Protein AF-0000000071012300 (afdb_homodimer)

Nearest PDB structures (foldseek):
  5d8s-assembly1_C-2  TM=9.950E-01  e=7.659E-16  Pseudomonas aeruginosa PAO1
  5d8q-assembly1_C-2  TM=9.949E-01  e=1.872E-15  Pseudomonas aeruginosa PAO1
  8sqq-assembly1_A  TM=9.938E-01  e=3.172E-14  Brucella abortus 2308
  1jgc-assembly1_A  TM=9.938E-01  e=6.356E-14  Rhodobacter capsulatus
  4am2-assembly1_A  TM=9.950E-01  e=1.553E-13  Blastochloris viridis

pLDDT: mean 96.3, std 6.47, range [49.91, 98.94]

Radius of gyration: 21.32 Å; Cα contacts (8 Å, |Δi|>4): 424; chains: 2; bounding box: 65×58×36 Å

Secondary structure (DSSP, 8-state):
----HHHHHHHHHHHHHHHHHHHHHHHHHHHHHHHT-HHHHHHHHHHHHHHHHHHHHHHHHHHHTT-----S---PPP--SSHHHHHHHHHHHHHHHHHHHHHHHHHHHHTT-HHHHHHHHHHHHHHHHHHHHHHHHHHHHHHH-HHHHHHHTS--GGG--/----HHHHHHHHHHHHHHHHHHHHHHHHHHHHHHHT-HHHHHHHHHHHHHHHHHHHHHHHHHHHTT-----S---PPP--SSHHHHHHHHHHHHHHHHHHHHHHHHHHHHTT-HHHHHHHHHHHHHHHHHHHHHHHHHHHHHHH-HHHHHHHTS--GGG--

Solvent-accessible surface area (backbone atoms only — not comparable to full-atom values): 16392 Å² total; per-residue (Å²): 98,84,51,59,67,67,56,50,51,42,43,40,53,51,30,18,51,23,53,28,47,24,40,38,26,43,52,49,14,52,49,26,46,73,72,46,28,40,56,50,13,52,51,25,44,53,51,16,53,52,29,46,53,52,29,50,55,40,39,52,50,28,45,60,29,70,44,78,61,58,76,73,53,62,58,86,69,60,80,44,91,44,74,69,43,34,51,47,33,52,35,51,54,37,57,64,51,45,59,62,35,53,52,39,30,55,50,22,58,74,71,65,37,59,69,61,21,51,51,35,48,53,51,43,55,51,39,52,50,50,37,53,54,44,52,49,51,53,52,48,27,72,72,58,35,64,70,52,41,49,56,71,32,31,54,57,79,85,64,70,111,98,84,50,60,67,68,56,51,50,42,43,41,51,51,31,18,52,25,52,26,46,24,40,37,25,43,51,49,14,51,49,26,46,72,71,47,27,40,56,51,13,51,50,26,44,53,52,18,50,53,28,47,52,52,28,49,55,38,40,52,51,28,44,60,29,71,44,78,63,56,75,76,50,62,57,86,69,60,82,43,92,43,74,67,43,35,50,48,31,52,35,52,54,37,58,65,51,45,59,60,35,55,53,39,30,53,50,22,57,75,71,65,38,58,69,62,21,49,53,35,48,52,52,44,54,52,40,51,49,52,34,52,54,44,51,49,52,53,50,47,27,70,74,59,35,64,70,52,41,50,55,71,31,32,53,57,78,84,65,68,110

Sequence (322 aa):
MRGDPKVIDYLNEVLKNELTAINQYWLHYRLYDHWGVRKLAEFEKHESIDEMKHADMVAERILFLDGLPNFQLLGRLRIGESVQEVLQADLDLELEALPPLRDAIEHCEKVRDYVSRDLFRRILDSEEEHVDTLERQFEMIGRMGIENYVQLQSRPANEEIMRGDPKVIDYLNEVLKNELTAINQYWLHYRLYDHWGVRKLAEFEKHESIDEMKHADMVAERILFLDGLPNFQLLGRLRIGESVQEVLQADLDLELEALPPLRDAIEHCEKVRDYVSRDLFRRILDSEEEHVDTLERQFEMIGRMGIENYVQLQSRPANEEI

Structure (mmCIF, N/CA/C/O backbone):
data_AF-0000000071012300-model_v1
#
loop_
_entity.id
_entity.type
_entity.pdbx_description
1 polymer Bacterioferritin
#
loop_
_atom_site.group_PDB
_atom_site.id
_atom_site.type_symbol
_atom_site.label_atom_id
_atom_site.label_alt_id
_atom_site.label_comp_id
_atom_site.label_asym_id
_atom_site.label_entity_id
_atom_site.label_seq_id
_atom_site.pdbx_PDB_ins_code
_atom_site.Cartn_x
_atom_site.Cartn_y
_atom_site.Cartn_z
_atom_site.occupancy
_atom_site.B_iso_or_equiv
_atom_site.auth_seq_id
_atom_site.auth_comp_id
_atom_site.auth_asym_id
_atom_site.auth_atom_id
_atom_site.pdbx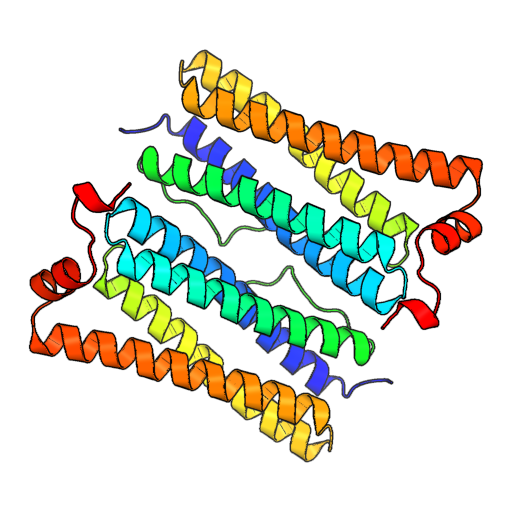_PDB_model_num
ATOM 1 N N . MET A 1 1 ? -20.375 -18.25 -3.871 1 68.56 1 MET A N 1
ATOM 2 C CA . MET A 1 1 ? -19.828 -19.594 -3.822 1 68.56 1 MET A CA 1
ATOM 3 C C . MET A 1 1 ? -18.828 -19.75 -2.684 1 68.56 1 MET A C 1
ATOM 5 O O . MET A 1 1 ? -17.984 -18.891 -2.48 1 68.56 1 MET A O 1
ATOM 9 N N . ARG A 1 2 ? -19.156 -20.719 -1.848 1 80.44 2 ARG A N 1
ATOM 10 C CA . ARG A 1 2 ? -18.312 -20.875 -0.667 1 80.44 2 ARG A CA 1
ATOM 11 C C . ARG A 1 2 ? -17 -21.578 -1.01 1 80.44 2 ARG A C 1
ATOM 13 O O . ARG A 1 2 ? -17.016 -22.672 -1.587 1 80.44 2 ARG A O 1
ATOM 20 N N . GLY A 1 3 ? -15.938 -20.828 -0.877 1 85.81 3 GLY A N 1
ATOM 21 C CA . GLY A 1 3 ? -14.641 -21.406 -1.203 1 85.81 3 GLY A CA 1
ATOM 22 C C . GLY A 1 3 ? -14.133 -22.359 -0.149 1 85.81 3 GLY A C 1
ATOM 23 O O . GLY A 1 3 ? -14.617 -22.375 0.983 1 85.81 3 GLY A O 1
ATOM 24 N N . ASP A 1 4 ? -13.312 -23.359 -0.641 1 95.31 4 ASP A N 1
ATOM 25 C CA . ASP A 1 4 ? -12.555 -24.188 0.3 1 95.31 4 ASP A CA 1
ATOM 26 C C . ASP A 1 4 ? -11.805 -23.312 1.308 1 95.31 4 ASP A C 1
ATOM 28 O O . ASP A 1 4 ? -11.094 -22.391 0.925 1 95.31 4 ASP A O 1
ATOM 32 N N . PRO A 1 5 ? -12.078 -23.594 2.611 1 97.06 5 PRO A N 1
ATOM 33 C CA . PRO A 1 5 ? -11.477 -22.75 3.633 1 97.06 5 PRO A CA 1
ATOM 34 C C . PRO A 1 5 ? -9.953 -22.672 3.527 1 97.06 5 PRO A C 1
ATOM 36 O O . PRO A 1 5 ? -9.359 -21.625 3.787 1 97.06 5 PRO A O 1
ATOM 39 N N . LYS A 1 6 ? -9.398 -23.766 3.215 1 98.12 6 LYS A N 1
ATOM 40 C CA . LYS A 1 6 ? -7.941 -23.781 3.115 1 98.12 6 LYS A CA 1
ATOM 41 C C . LYS A 1 6 ? -7.461 -22.969 1.919 1 98.12 6 LYS A C 1
ATOM 43 O O . LYS A 1 6 ? -6.383 -22.375 1.958 1 98.12 6 LYS A O 1
ATOM 48 N N . VAL A 1 7 ? -8.219 -22.922 0.817 1 98.5 7 VAL A N 1
ATOM 49 C CA . VAL A 1 7 ? -7.895 -22.078 -0.322 1 98.5 7 VAL A CA 1
ATOM 50 C C . VAL A 1 7 ? -7.93 -20.609 0.103 1 98.5 7 VAL A C 1
ATOM 52 O O . VAL A 1 7 ? -7.047 -19.828 -0.254 1 98.5 7 VAL A O 1
ATOM 55 N N . ILE A 1 8 ? -8.906 -20.219 0.892 1 98.44 8 ILE A N 1
ATOM 56 C CA . ILE A 1 8 ? -9.031 -18.844 1.373 1 98.44 8 ILE A CA 1
ATOM 57 C C . ILE A 1 8 ? -7.836 -18.5 2.254 1 98.44 8 ILE A C 1
ATOM 59 O O . ILE A 1 8 ? -7.312 -17.391 2.182 1 98.44 8 ILE A O 1
ATOM 63 N N . ASP A 1 9 ? -7.41 -19.469 3.004 1 98.5 9 ASP A N 1
ATOM 64 C CA . ASP A 1 9 ? -6.223 -19.25 3.83 1 98.5 9 ASP A CA 1
ATOM 65 C C . ASP A 1 9 ? -4.996 -18.969 2.969 1 98.5 9 ASP A C 1
ATOM 67 O O . ASP A 1 9 ? -4.219 -18.062 3.273 1 98.5 9 ASP A O 1
ATOM 71 N N . TYR A 1 10 ? -4.824 -19.75 1.931 1 98.75 10 TYR A N 1
ATOM 72 C CA . TYR A 1 10 ? -3.697 -19.547 1.025 1 98.75 10 TYR A CA 1
ATOM 73 C C . TYR A 1 10 ? -3.793 -18.203 0.33 1 98.75 10 TYR A C 1
ATOM 75 O O . TYR A 1 10 ? -2.783 -17.516 0.153 1 98.75 10 TYR A O 1
ATOM 83 N N . LEU A 1 11 ? -4.965 -17.828 -0.086 1 98.81 11 LEU A N 1
ATOM 84 C CA . LEU A 1 11 ? -5.16 -16.531 -0.719 1 98.81 11 LEU A CA 1
ATOM 85 C C . LEU A 1 11 ? -4.75 -15.398 0.222 1 98.81 11 LEU A C 1
ATOM 87 O O . LEU A 1 11 ? -4.047 -14.477 -0.183 1 98.81 11 LEU A O 1
ATOM 91 N N . ASN A 1 12 ? -5.133 -15.531 1.448 1 98.56 12 ASN A N 1
ATOM 92 C CA . ASN A 1 12 ? -4.789 -14.484 2.402 1 98.56 12 ASN A CA 1
ATOM 93 C C . ASN A 1 12 ? -3.301 -14.5 2.736 1 98.56 12 ASN A C 1
ATOM 95 O O . ASN A 1 12 ? -2.711 -13.445 3.006 1 98.56 12 ASN A O 1
ATOM 99 N N . GLU A 1 13 ? -2.678 -15.656 2.705 1 98.62 13 GLU A N 1
ATOM 100 C CA . GLU A 1 13 ? -1.229 -15.727 2.875 1 98.62 13 GLU A CA 1
ATOM 101 C C . GLU A 1 13 ? -0.505 -15.008 1.737 1 98.62 13 GLU A C 1
ATOM 103 O O . GLU A 1 13 ? 0.439 -14.25 1.975 1 98.62 13 GLU A O 1
ATOM 108 N N . VAL A 1 14 ? -0.96 -15.242 0.574 1 98.75 14 VAL A N 1
ATOM 109 C CA . VAL A 1 14 ? -0.365 -14.594 -0.591 1 98.75 14 VAL A CA 1
ATOM 110 C C . VAL A 1 14 ? -0.631 -13.086 -0.539 1 98.75 14 VAL A C 1
ATOM 112 O O . VAL A 1 14 ? 0.247 -12.281 -0.859 1 98.75 14 VAL A O 1
ATOM 115 N N . LEU A 1 15 ? -1.844 -12.711 -0.115 1 98.62 15 LEU A N 1
ATOM 116 C CA . LEU A 1 15 ? -2.168 -11.305 0.038 1 98.62 15 LEU A CA 1
ATOM 117 C C . LEU A 1 15 ? -1.205 -10.625 1.007 1 98.62 15 LEU A C 1
ATOM 119 O O . LEU A 1 15 ? -0.671 -9.555 0.71 1 98.62 15 LEU A O 1
ATOM 123 N N . LYS A 1 16 ? -0.967 -11.266 2.109 1 98.38 16 LYS A N 1
ATOM 124 C CA . LYS A 1 16 ? -0.011 -10.758 3.088 1 98.38 16 LYS A CA 1
ATOM 125 C C . LYS A 1 16 ? 1.36 -10.539 2.455 1 98.38 16 LYS A C 1
ATOM 127 O O . LYS A 1 16 ? 1.985 -9.5 2.654 1 98.38 16 LYS A O 1
ATOM 132 N N . ASN A 1 17 ? 1.794 -11.492 1.706 1 98.19 17 ASN A N 1
ATOM 133 C CA . ASN A 1 17 ? 3.096 -11.406 1.054 1 98.19 17 ASN A CA 1
ATOM 134 C C . ASN A 1 17 ? 3.141 -10.258 0.043 1 98.19 17 ASN A C 1
ATOM 136 O O . ASN A 1 17 ? 4.133 -9.539 -0.039 1 98.19 17 ASN A O 1
ATOM 140 N N . GLU A 1 18 ? 2.088 -10.133 -0.706 1 98.69 18 GLU A N 1
ATOM 141 C CA . GLU A 1 18 ? 2.033 -9.062 -1.697 1 98.69 18 GLU A CA 1
ATOM 142 C C . GLU A 1 18 ? 2.004 -7.691 -1.028 1 98.69 18 GLU A C 1
ATOM 144 O O . GLU A 1 18 ? 2.697 -6.77 -1.46 1 98.69 18 GLU A O 1
ATOM 149 N N . LEU A 1 19 ? 1.165 -7.539 0.003 1 98.25 19 LEU A N 1
ATOM 150 C CA . LEU A 1 19 ? 1.107 -6.273 0.73 1 98.25 19 LEU A CA 1
ATOM 151 C C . LEU A 1 19 ? 2.471 -5.918 1.312 1 98.25 19 LEU A C 1
ATOM 153 O O . LEU A 1 19 ? 2.881 -4.758 1.278 1 98.25 19 LEU A O 1
ATOM 157 N N . THR A 1 20 ? 3.189 -6.883 1.819 1 98.31 20 THR A N 1
ATOM 158 C CA . THR A 1 20 ? 4.543 -6.688 2.33 1 98.31 20 THR A CA 1
ATOM 159 C C . THR A 1 20 ? 5.48 -6.223 1.219 1 98.31 20 THR A C 1
ATOM 161 O O . THR A 1 20 ? 6.238 -5.27 1.396 1 98.31 20 THR A O 1
ATOM 164 N N . ALA A 1 21 ? 5.379 -6.922 0.107 1 98.5 21 ALA A N 1
ATOM 165 C CA . ALA A 1 21 ? 6.23 -6.605 -1.036 1 98.5 21 ALA A CA 1
ATOM 166 C C . ALA A 1 21 ? 5.965 -5.191 -1.544 1 98.5 21 ALA A C 1
ATOM 168 O O . ALA A 1 21 ? 6.898 -4.461 -1.878 1 98.5 21 ALA A O 1
ATOM 169 N N . ILE A 1 22 ? 4.707 -4.781 -1.604 1 98.44 22 ILE A N 1
ATOM 170 C CA . ILE A 1 22 ? 4.332 -3.439 -2.039 1 98.44 22 ILE A CA 1
ATOM 171 C C . ILE A 1 22 ? 5.059 -2.398 -1.19 1 98.44 22 ILE A C 1
ATOM 173 O O . ILE A 1 22 ? 5.719 -1.503 -1.725 1 98.44 22 ILE A O 1
ATOM 177 N N . ASN A 1 23 ? 4.984 -2.582 0.09 1 97.94 23 ASN A N 1
ATOM 178 C CA . ASN A 1 23 ? 5.562 -1.608 1.009 1 97.94 23 ASN A CA 1
ATOM 179 C C . ASN A 1 23 ? 7.09 -1.625 0.954 1 97.94 23 ASN A C 1
ATOM 181 O O . ASN A 1 23 ? 7.727 -0.573 1.01 1 97.94 23 ASN A O 1
ATOM 185 N N . GLN A 1 24 ? 7.691 -2.811 0.874 1 98.31 24 GLN A N 1
ATOM 186 C CA . GLN A 1 24 ? 9.141 -2.914 0.793 1 98.31 24 GLN A CA 1
ATOM 187 C C . GLN A 1 24 ? 9.672 -2.242 -0.47 1 98.31 24 GLN A C 1
ATOM 189 O O . GLN A 1 24 ? 10.609 -1.44 -0.408 1 98.31 24 GLN A O 1
ATOM 194 N N . TYR A 1 25 ? 9.047 -2.568 -1.624 1 98.5 25 TYR A N 1
ATOM 195 C CA . TYR A 1 25 ? 9.469 -1.986 -2.893 1 98.5 25 TYR A CA 1
ATOM 196 C C . TYR A 1 25 ? 9.281 -0.474 -2.889 1 98.5 25 TYR A C 1
ATOM 198 O O . TYR A 1 25 ? 10.094 0.26 -3.457 1 98.5 25 TYR A O 1
ATOM 206 N N . TRP A 1 26 ? 8.219 -0.018 -2.285 1 97.75 26 TRP A N 1
ATOM 207 C CA . TRP A 1 26 ? 7.973 1.419 -2.236 1 97.75 26 TRP A CA 1
ATOM 208 C C . TRP A 1 26 ? 9.023 2.123 -1.384 1 97.75 26 TRP A C 1
ATOM 210 O O . TRP A 1 26 ? 9.57 3.154 -1.783 1 97.75 26 TRP A O 1
ATOM 220 N N . LEU A 1 27 ? 9.336 1.57 -0.224 1 97.94 27 LEU A N 1
ATOM 221 C CA . LEU A 1 27 ? 10.375 2.135 0.629 1 97.94 27 LEU A CA 1
ATOM 222 C C . LEU A 1 27 ? 11.719 2.164 -0.095 1 97.94 27 LEU A C 1
ATOM 224 O O . LEU A 1 27 ? 12.414 3.18 -0.075 1 97.94 27 LEU A O 1
ATOM 228 N N . HIS A 1 28 ? 12.031 1.067 -0.755 1 98.44 28 HIS A N 1
ATOM 229 C CA . HIS A 1 28 ? 13.297 0.98 -1.478 1 98.44 28 HIS A CA 1
ATOM 230 C C . HIS A 1 28 ? 13.328 1.953 -2.652 1 98.44 28 HIS A C 1
ATOM 232 O O . HIS A 1 28 ? 14.383 2.502 -2.979 1 98.44 28 HIS A O 1
ATOM 238 N N . TYR A 1 29 ? 12.164 2.123 -3.35 1 98.38 29 TYR A N 1
ATOM 239 C CA . TYR A 1 29 ? 12.039 3.166 -4.363 1 98.38 29 TYR A CA 1
ATOM 240 C C . TYR A 1 29 ? 12.461 4.52 -3.805 1 98.38 29 TYR A C 1
ATOM 242 O O . TYR A 1 29 ? 13.312 5.203 -4.387 1 98.38 29 TYR A O 1
ATOM 250 N N . ARG A 1 30 ? 12.039 4.879 -2.672 1 97.62 30 ARG A N 1
ATOM 251 C CA . ARG A 1 30 ? 12.32 6.184 -2.082 1 97.62 30 ARG A CA 1
ATOM 252 C C . ARG A 1 30 ? 13.766 6.273 -1.61 1 97.62 30 ARG A C 1
ATOM 254 O O . ARG A 1 30 ? 14.391 7.332 -1.704 1 97.62 30 ARG A O 1
ATOM 261 N N . LEU A 1 31 ? 14.289 5.16 -1.107 1 97.12 31 LEU A N 1
ATOM 262 C CA . LEU A 1 31 ? 15.688 5.133 -0.711 1 97.12 31 LEU A CA 1
ATOM 263 C C . LEU A 1 31 ? 16.594 5.379 -1.91 1 97.12 31 LEU A C 1
ATOM 265 O O . LEU A 1 31 ? 17.453 6.262 -1.87 1 97.12 31 LEU A O 1
ATOM 269 N N . TYR A 1 32 ? 16.359 4.625 -3 1 97.56 32 TYR A N 1
ATOM 270 C CA . TYR A 1 32 ? 17.156 4.781 -4.211 1 97.56 32 TYR A CA 1
ATOM 271 C C . TYR A 1 32 ? 17.031 6.195 -4.762 1 97.56 32 TYR A C 1
ATOM 273 O O . TYR A 1 32 ? 18.031 6.789 -5.184 1 97.56 32 TYR A O 1
ATOM 281 N N . ASP A 1 33 ? 15.836 6.656 -4.762 1 95.94 33 ASP A N 1
ATOM 282 C CA . ASP A 1 33 ? 15.609 8.023 -5.227 1 95.94 33 ASP A CA 1
ATOM 283 C C . ASP A 1 33 ? 16.406 9.023 -4.395 1 95.94 33 ASP A C 1
ATOM 285 O O . ASP A 1 33 ? 17.047 9.922 -4.941 1 95.94 33 ASP A O 1
ATOM 289 N N . HIS A 1 34 ? 16.422 8.812 -3.094 1 94.5 34 HIS A N 1
ATOM 290 C CA . HIS A 1 34 ? 17.141 9.68 -2.158 1 94.5 34 HIS A CA 1
ATOM 291 C C . HIS A 1 34 ? 18.641 9.586 -2.365 1 94.5 34 HIS A C 1
ATOM 293 O O . HIS A 1 34 ? 19.359 10.578 -2.219 1 94.5 34 HIS A O 1
ATOM 299 N N . TRP A 1 35 ? 19.094 8.383 -2.734 1 94.62 35 TRP A N 1
ATOM 300 C CA . TRP A 1 35 ? 20.516 8.141 -2.93 1 94.62 35 TRP A CA 1
ATOM 301 C C . TRP A 1 35 ? 20.969 8.625 -4.301 1 94.62 35 TRP A C 1
ATOM 303 O O . TRP A 1 35 ? 22.172 8.594 -4.613 1 94.62 35 TRP A O 1
ATOM 313 N N . GLY A 1 36 ? 20.031 9.016 -5.191 1 94 36 GLY A N 1
ATOM 314 C CA . GLY A 1 36 ? 20.359 9.461 -6.531 1 94 36 GLY A CA 1
ATOM 315 C C . GLY A 1 36 ? 20.547 8.32 -7.512 1 94 36 GLY A C 1
ATOM 316 O O . GLY A 1 36 ? 21.031 8.523 -8.625 1 94 36 GLY A O 1
ATOM 317 N N . VAL A 1 37 ? 20.188 7.102 -7.082 1 96.62 37 VAL A N 1
ATOM 318 C CA . VAL A 1 37 ? 20.25 5.93 -7.949 1 96.62 37 VAL A CA 1
ATOM 319 C C . VAL A 1 37 ? 18.922 5.75 -8.672 1 96.62 37 VAL A C 1
ATOM 321 O O . VAL A 1 37 ? 18.203 4.777 -8.438 1 96.62 37 VAL A O 1
ATOM 324 N N . ARG A 1 38 ? 18.688 6.551 -9.633 1 96.06 38 ARG A N 1
ATOM 325 C CA . ARG A 1 38 ? 17.344 6.852 -10.133 1 96.06 38 ARG A CA 1
ATOM 326 C C . ARG A 1 38 ? 16.812 5.711 -11 1 96.06 38 ARG A C 1
ATOM 328 O O . ARG A 1 38 ? 15.609 5.441 -11.016 1 96.06 38 ARG A O 1
ATOM 335 N N . LYS A 1 39 ? 17.641 5.109 -11.766 1 96.62 39 LYS A N 1
ATOM 336 C CA . LYS A 1 39 ? 17.172 4.012 -12.609 1 96.62 39 LYS A CA 1
ATOM 337 C C . LYS A 1 39 ? 16.688 2.838 -11.766 1 96.62 39 LYS A C 1
ATOM 339 O O . LYS A 1 39 ? 15.688 2.193 -12.102 1 96.62 39 LYS A O 1
ATOM 344 N N . LEU A 1 40 ? 17.375 2.574 -10.672 1 97.88 40 LEU A N 1
ATOM 345 C CA . LEU A 1 40 ? 16.906 1.545 -9.75 1 97.88 40 LEU A CA 1
ATOM 346 C C . LEU A 1 40 ? 15.641 1.99 -9.031 1 97.88 40 LEU A C 1
ATOM 348 O O . LEU A 1 40 ? 14.781 1.168 -8.719 1 97.88 40 LEU A O 1
ATOM 352 N N . ALA A 1 41 ? 15.578 3.283 -8.734 1 97.75 41 ALA A N 1
ATOM 353 C CA . ALA A 1 41 ? 14.359 3.803 -8.125 1 97.75 41 ALA A CA 1
ATOM 354 C C . ALA A 1 41 ? 13.148 3.516 -9.008 1 97.75 41 ALA A C 1
ATOM 356 O O . ALA A 1 41 ? 12.109 3.049 -8.523 1 97.75 41 ALA A O 1
ATOM 357 N N . GLU A 1 42 ? 13.266 3.764 -10.25 1 97.25 42 GLU A N 1
ATOM 358 C CA . GLU A 1 42 ? 12.188 3.508 -11.195 1 97.25 42 GLU A CA 1
ATOM 359 C C . GLU A 1 42 ? 11.844 2.023 -11.258 1 97.25 42 GLU A C 1
ATOM 361 O O . GLU A 1 42 ? 10.672 1.654 -11.352 1 97.25 42 GLU A O 1
ATOM 366 N N . PHE A 1 43 ? 12.922 1.262 -11.266 1 98.06 43 PHE A N 1
ATOM 367 C CA . PHE A 1 43 ? 12.734 -0.183 -11.242 1 98.06 43 PHE A CA 1
ATOM 368 C C . PHE A 1 43 ? 11.906 -0.599 -10.031 1 98.06 43 PHE A C 1
ATOM 370 O O . PHE A 1 43 ? 10.945 -1.365 -10.156 1 98.06 43 PHE A O 1
ATOM 377 N N . GLU A 1 44 ? 12.266 -0.102 -8.805 1 98.31 44 GLU A N 1
ATOM 378 C CA . GLU A 1 44 ? 11.547 -0.411 -7.57 1 98.31 44 GLU A CA 1
ATOM 379 C C . GLU A 1 44 ? 10.086 0.017 -7.656 1 98.31 44 GLU A C 1
ATOM 381 O O . GLU A 1 44 ? 9.195 -0.715 -7.223 1 98.31 44 GLU A O 1
ATOM 386 N N . LYS A 1 45 ? 9.836 1.175 -8.133 1 97.75 45 LYS A N 1
ATOM 387 C CA . LYS A 1 45 ? 8.477 1.686 -8.289 1 97.75 45 LYS A CA 1
ATOM 388 C C . LYS A 1 45 ? 7.641 0.764 -9.164 1 97.75 45 LYS A C 1
ATOM 390 O O . LYS A 1 45 ? 6.508 0.428 -8.82 1 97.75 45 LYS A O 1
ATOM 395 N N . HIS A 1 46 ? 8.195 0.373 -10.273 1 98.12 46 HIS A N 1
ATOM 396 C CA . HIS A 1 46 ? 7.512 -0.538 -11.188 1 98.12 46 HIS A CA 1
ATOM 397 C C . HIS A 1 46 ? 7.168 -1.854 -10.5 1 98.12 46 HIS A C 1
ATOM 399 O O . HIS A 1 46 ? 6.078 -2.395 -10.695 1 98.12 46 HIS A O 1
ATOM 405 N N . GLU A 1 47 ? 8.141 -2.361 -9.75 1 98.19 47 GLU A N 1
ATOM 406 C CA . GLU A 1 47 ? 7.906 -3.615 -9.039 1 98.19 47 GLU A CA 1
ATOM 407 C C . GLU A 1 47 ? 6.801 -3.465 -8 1 98.19 47 GLU A C 1
ATOM 409 O O . GLU A 1 47 ? 5.996 -4.379 -7.805 1 98.19 47 GLU A O 1
ATOM 414 N N . SER A 1 48 ? 6.77 -2.348 -7.301 1 98 48 SER A N 1
ATOM 415 C CA . SER A 1 48 ? 5.723 -2.1 -6.316 1 98 48 SER A CA 1
ATOM 416 C C . SER A 1 48 ? 4.344 -2.094 -6.969 1 98 48 SER A C 1
ATOM 418 O O . SER A 1 48 ? 3.387 -2.645 -6.418 1 98 48 SER A O 1
ATOM 420 N N . ILE A 1 49 ? 4.25 -1.511 -8.125 1 97.44 49 ILE A N 1
ATOM 421 C CA . ILE A 1 49 ? 2.992 -1.454 -8.867 1 97.44 49 ILE A CA 1
ATOM 422 C C . ILE A 1 49 ? 2.58 -2.861 -9.289 1 97.44 49 ILE A C 1
ATOM 424 O O . ILE A 1 49 ? 1.405 -3.223 -9.203 1 97.44 49 ILE A O 1
ATOM 428 N N . ASP A 1 50 ? 3.531 -3.629 -9.727 1 98.38 50 ASP A N 1
ATOM 429 C CA . ASP A 1 50 ? 3.234 -5.008 -10.109 1 98.38 50 ASP A CA 1
ATOM 430 C C . ASP A 1 50 ? 2.664 -5.793 -8.93 1 98.38 50 ASP A C 1
ATOM 432 O O . ASP A 1 50 ? 1.685 -6.523 -9.078 1 98.38 50 ASP A O 1
ATOM 436 N N . GLU A 1 51 ? 3.26 -5.645 -7.77 1 98.69 51 GLU A N 1
ATOM 437 C CA . GLU A 1 51 ? 2.775 -6.332 -6.578 1 98.69 51 GLU A CA 1
ATOM 438 C C . GLU A 1 51 ? 1.39 -5.836 -6.176 1 98.69 51 GLU A C 1
ATOM 440 O O . GLU A 1 51 ? 0.585 -6.594 -5.633 1 98.69 51 GLU A O 1
ATOM 445 N N . MET A 1 52 ? 1.102 -4.574 -6.414 1 98 52 MET A N 1
ATOM 446 C CA . MET A 1 52 ? -0.228 -4.039 -6.133 1 98 52 MET A CA 1
ATOM 447 C C . MET A 1 52 ? -1.282 -4.723 -7 1 98 52 MET A C 1
ATOM 449 O O . MET A 1 52 ? -2.381 -5.02 -6.527 1 98 52 MET A O 1
ATOM 453 N N . LYS A 1 53 ? -0.922 -4.965 -8.242 1 98.38 53 LYS A N 1
ATOM 454 C CA . LYS A 1 53 ? -1.835 -5.688 -9.125 1 98.38 53 LYS A CA 1
ATOM 455 C C . LYS A 1 53 ? -2.094 -7.102 -8.609 1 98.38 53 LYS A C 1
ATOM 457 O O . LYS A 1 53 ? -3.227 -7.582 -8.648 1 98.38 53 LYS A O 1
ATOM 462 N N . HIS A 1 54 ? -1.01 -7.773 -8.164 1 98.81 54 HIS A N 1
ATOM 463 C CA . HIS A 1 54 ? -1.168 -9.102 -7.582 1 98.81 54 HIS A CA 1
ATOM 464 C C . HIS A 1 54 ? -2.098 -9.07 -6.375 1 98.81 54 HIS A C 1
ATOM 466 O O . HIS A 1 54 ? -3.021 -9.883 -6.277 1 98.81 54 HIS A O 1
ATOM 472 N N . ALA A 1 55 ? -1.857 -8.141 -5.5 1 98.62 55 ALA A N 1
ATOM 473 C CA . ALA A 1 55 ? -2.676 -8.008 -4.297 1 98.62 55 ALA A CA 1
ATOM 474 C C . ALA A 1 55 ? -4.141 -7.766 -4.656 1 98.62 55 ALA A C 1
ATOM 476 O O . ALA A 1 55 ? -5.039 -8.336 -4.027 1 98.62 55 ALA A O 1
ATOM 477 N N . ASP A 1 56 ? -4.332 -6.965 -5.633 1 98.31 56 ASP A N 1
ATOM 478 C CA . ASP A 1 56 ? -5.684 -6.633 -6.074 1 98.31 56 ASP A CA 1
ATOM 479 C C . ASP A 1 56 ? -6.414 -7.867 -6.59 1 98.31 56 ASP A C 1
ATOM 481 O O . A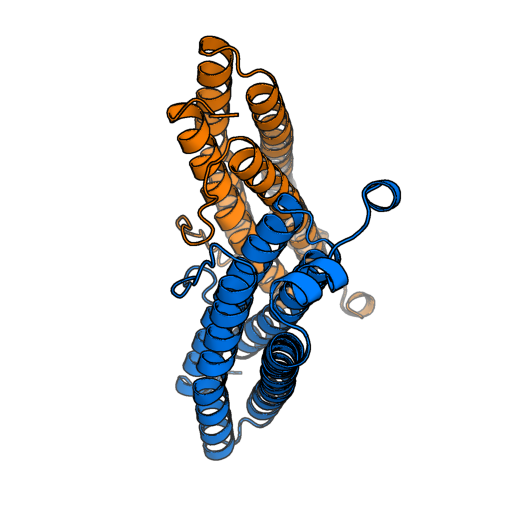SP A 1 56 ? -7.562 -8.117 -6.219 1 98.31 56 ASP A O 1
ATOM 485 N N . MET A 1 57 ? -5.742 -8.641 -7.398 1 98.62 57 MET A N 1
ATOM 486 C CA . MET A 1 57 ? -6.332 -9.859 -7.949 1 98.62 57 MET A CA 1
ATOM 487 C C . MET A 1 57 ? -6.66 -10.852 -6.84 1 98.62 57 MET A C 1
ATOM 489 O O . MET A 1 57 ? -7.711 -11.492 -6.867 1 98.62 57 MET A O 1
ATOM 493 N N . VAL A 1 58 ? -5.793 -10.969 -5.918 1 98.81 58 VAL A N 1
ATOM 494 C CA . VAL A 1 58 ? -5.969 -11.906 -4.812 1 98.81 58 VAL A CA 1
ATOM 495 C C . VAL A 1 58 ? -7.148 -11.461 -3.947 1 98.81 58 VAL A C 1
ATOM 497 O O . VAL A 1 58 ? -8.008 -12.281 -3.594 1 98.81 58 VAL A O 1
ATOM 500 N N . ALA A 1 59 ? -7.25 -10.188 -3.625 1 98.38 59 ALA A N 1
ATOM 501 C CA . ALA A 1 59 ? -8.336 -9.656 -2.809 1 98.38 59 ALA A CA 1
ATOM 502 C C . ALA A 1 59 ? -9.688 -9.891 -3.477 1 98.38 59 ALA A C 1
ATOM 504 O O . ALA A 1 59 ? -10.648 -10.305 -2.82 1 98.38 59 ALA A O 1
ATOM 505 N N . GLU A 1 60 ? -9.695 -9.648 -4.75 1 97.75 60 GLU A N 1
ATOM 506 C CA . GLU A 1 60 ? -10.93 -9.875 -5.5 1 97.75 60 GLU A CA 1
ATOM 507 C C . GLU A 1 60 ? -11.359 -11.344 -5.426 1 97.75 60 GLU A C 1
ATOM 509 O O . GLU A 1 60 ? -12.539 -11.633 -5.246 1 97.75 60 GLU A O 1
ATOM 514 N N . ARG A 1 61 ? -10.422 -12.242 -5.574 1 98.56 61 ARG A N 1
ATOM 515 C CA . ARG A 1 61 ? -10.719 -13.664 -5.543 1 98.56 61 ARG A CA 1
ATOM 516 C C . ARG A 1 61 ? -11.234 -14.086 -4.168 1 98.56 61 ARG A C 1
ATOM 518 O O . ARG A 1 61 ? -12.156 -14.898 -4.066 1 98.56 61 ARG A O 1
ATOM 525 N N . ILE A 1 62 ? -10.648 -13.539 -3.113 1 98.44 62 ILE A N 1
ATOM 526 C CA . ILE A 1 62 ? -11.086 -13.844 -1.754 1 98.44 62 ILE A CA 1
ATOM 527 C C . ILE A 1 62 ? -12.547 -13.445 -1.578 1 98.44 62 ILE A C 1
ATOM 529 O O . ILE A 1 62 ? -13.359 -14.227 -1.074 1 98.44 62 ILE A O 1
ATOM 533 N N . LEU A 1 63 ? -12.883 -12.25 -2.016 1 97.06 63 LEU A N 1
ATOM 534 C CA . LEU A 1 63 ? -14.25 -11.766 -1.89 1 97.06 63 LEU A CA 1
ATOM 535 C C . LEU A 1 63 ? -15.203 -12.602 -2.727 1 97.06 63 LEU A C 1
ATOM 537 O O . LEU A 1 63 ? -16.312 -12.93 -2.281 1 97.06 63 LEU A O 1
ATOM 541 N N . PHE A 1 64 ? -14.781 -13 -3.924 1 96.75 64 PHE A N 1
ATOM 542 C CA . PHE A 1 64 ? -15.586 -13.844 -4.801 1 96.75 64 PHE A CA 1
ATOM 543 C C . PHE A 1 64 ? -15.961 -15.148 -4.102 1 96.75 64 PHE A C 1
ATOM 545 O O . PHE A 1 64 ? -17.062 -15.664 -4.281 1 96.75 64 PHE A O 1
ATOM 552 N N . LEU A 1 65 ? -15.078 -15.633 -3.293 1 97.5 65 LEU A N 1
ATOM 553 C CA . LEU A 1 65 ? -15.273 -16.906 -2.611 1 97.5 65 LEU A CA 1
ATOM 554 C C . LEU A 1 65 ? -15.906 -16.703 -1.24 1 97.5 65 LEU A C 1
ATOM 556 O O . LEU A 1 65 ? -15.852 -17.594 -0.385 1 97.5 65 LEU A O 1
ATOM 560 N N . ASP A 1 66 ? -16.375 -15.5 -0.98 1 95.56 66 ASP A N 1
ATOM 561 C CA . ASP A 1 66 ? -17.094 -15.109 0.226 1 95.56 66 ASP A CA 1
ATOM 562 C C . ASP A 1 66 ? -16.172 -15.07 1.436 1 95.56 66 ASP A C 1
ATOM 564 O O . ASP A 1 66 ? -16.594 -15.32 2.564 1 95.56 66 ASP A O 1
ATOM 568 N N . GLY A 1 67 ? -14.875 -14.914 1.122 1 96.38 67 GLY A N 1
ATOM 569 C CA . GLY A 1 67 ? -13.914 -14.656 2.184 1 96.38 67 GLY A CA 1
ATOM 570 C C . GLY A 1 67 ? -13.703 -13.18 2.461 1 96.38 67 GLY A C 1
ATOM 571 O O . GLY A 1 67 ? -14.328 -12.328 1.817 1 96.38 67 GLY A O 1
ATOM 572 N N . LEU A 1 68 ? -12.898 -12.906 3.447 1 95.19 68 LEU A N 1
ATOM 573 C CA . LEU A 1 68 ? -12.523 -11.539 3.789 1 95.19 68 LEU A CA 1
ATOM 574 C C . LEU A 1 68 ? -11.023 -11.328 3.619 1 95.19 68 LEU A C 1
ATOM 576 O O . LEU A 1 68 ? -10.219 -11.945 4.328 1 95.19 68 LEU A O 1
ATOM 580 N N . PRO A 1 69 ? -10.656 -10.469 2.656 1 97.75 69 PRO A N 1
ATOM 581 C CA . PRO A 1 69 ? -9.227 -10.188 2.51 1 97.75 69 PRO A CA 1
ATOM 582 C C . PRO A 1 69 ? -8.648 -9.445 3.713 1 97.75 69 PRO A C 1
ATOM 584 O O . PRO A 1 69 ? -9.211 -8.445 4.16 1 97.75 69 PRO A O 1
ATOM 587 N N . ASN A 1 70 ? -7.582 -9.898 4.223 1 96.94 70 ASN A N 1
ATOM 588 C CA . ASN A 1 70 ? -6.938 -9.281 5.379 1 96.94 70 ASN A CA 1
ATOM 589 C C . ASN A 1 70 ? -5.871 -8.273 4.953 1 96.94 70 ASN A C 1
ATOM 591 O O . ASN A 1 70 ? -4.719 -8.641 4.719 1 96.94 70 ASN A O 1
ATOM 595 N N . PHE A 1 71 ? -6.188 -6.984 5 1 96.62 71 PHE A N 1
ATOM 596 C CA . PHE A 1 71 ? -5.289 -5.918 4.578 1 96.62 71 PHE A CA 1
ATOM 597 C C . PHE A 1 71 ? -4.496 -5.379 5.762 1 96.62 71 PHE A C 1
ATOM 599 O O . PHE A 1 71 ? -3.766 -4.395 5.629 1 96.62 71 PHE A O 1
ATOM 606 N N . GLN A 1 72 ? -4.621 -5.996 6.93 1 92.88 72 GLN A N 1
ATOM 607 C CA . GLN A 1 72 ? -3.959 -5.52 8.141 1 92.88 72 GLN A CA 1
ATOM 608 C C . GLN A 1 72 ? -2.67 -6.293 8.398 1 92.88 72 GLN A C 1
ATOM 610 O O . GLN A 1 72 ? -1.797 -5.828 9.133 1 92.88 72 GLN A O 1
ATOM 615 N N . LEU A 1 73 ? -2.598 -7.363 7.785 1 92.75 73 LEU A N 1
ATOM 616 C CA . LEU A 1 73 ? -1.473 -8.242 8.086 1 92.75 73 LEU A CA 1
ATOM 617 C C . LEU A 1 73 ? -0.317 -7.988 7.121 1 92.75 73 LEU A C 1
ATOM 619 O O . LEU A 1 73 ? -0.479 -8.117 5.902 1 92.75 73 LEU A O 1
ATOM 623 N N . LEU A 1 74 ? 0.829 -7.609 7.652 1 94.5 74 LE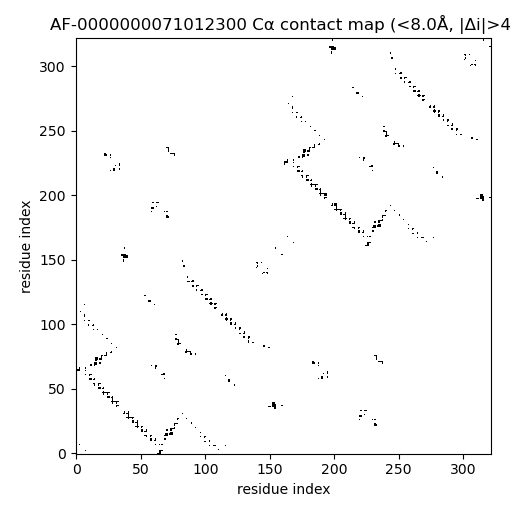U A N 1
ATOM 624 C CA . LEU A 1 74 ? 2.08 -7.461 6.918 1 94.5 74 LEU A CA 1
ATOM 625 C C . LEU A 1 74 ? 3.16 -8.375 7.496 1 94.5 74 LEU A C 1
ATOM 627 O O . LEU A 1 74 ? 3.17 -8.648 8.695 1 94.5 74 LEU A O 1
ATOM 631 N N . GLY A 1 75 ? 3.961 -8.883 6.66 1 93.5 75 GLY A N 1
ATOM 632 C CA . GLY A 1 75 ? 5.184 -9.508 7.137 1 93.5 75 GLY A CA 1
ATOM 633 C C . GLY A 1 75 ? 6.277 -8.5 7.453 1 93.5 75 GLY A C 1
ATOM 634 O O . GLY A 1 75 ? 6.043 -7.293 7.438 1 93.5 75 GLY A O 1
ATOM 635 N N . ARG A 1 76 ? 7.387 -9.094 7.801 1 93.62 76 ARG A N 1
ATOM 636 C CA . ARG A 1 76 ? 8.539 -8.242 8.109 1 93.62 76 ARG A CA 1
ATOM 637 C C . ARG A 1 76 ? 9.141 -7.656 6.84 1 93.62 76 ARG A C 1
ATOM 639 O O . ARG A 1 76 ? 9.375 -8.375 5.871 1 93.62 76 ARG A O 1
ATOM 646 N N . LEU A 1 77 ? 9.305 -6.344 6.84 1 96.5 77 LEU A N 1
ATOM 647 C CA . LEU A 1 77 ? 10.016 -5.707 5.738 1 96.5 77 LEU A CA 1
ATOM 648 C C . LEU A 1 77 ? 11.523 -5.836 5.914 1 96.5 77 LEU A C 1
ATOM 650 O O . LEU A 1 77 ? 12.031 -5.707 7.027 1 96.5 77 LEU A O 1
ATOM 654 N N . ARG A 1 78 ? 12.234 -6.125 4.891 1 95.94 78 ARG A N 1
ATOM 655 C CA . ARG A 1 78 ? 13.688 -6.078 4.848 1 95.94 78 ARG A CA 1
ATOM 656 C C . ARG A 1 78 ? 14.18 -4.777 4.223 1 95.94 78 ARG A C 1
ATOM 658 O O . ARG A 1 78 ? 13.906 -4.504 3.051 1 95.94 78 ARG A O 1
ATOM 665 N N . ILE A 1 79 ? 14.836 -4.027 4.965 1 94.75 79 ILE A N 1
ATOM 666 C CA . ILE A 1 79 ? 15.289 -2.723 4.488 1 94.75 79 ILE A CA 1
ATOM 667 C C . ILE A 1 79 ? 16.797 -2.74 4.289 1 94.75 79 ILE A C 1
ATOM 669 O O . ILE A 1 79 ? 17.547 -3.115 5.195 1 94.75 79 ILE A O 1
ATOM 673 N N . GLY A 1 80 ? 17.219 -2.453 3.141 1 93.94 80 GLY A N 1
ATOM 674 C CA . GLY A 1 80 ? 18.641 -2.348 2.855 1 93.94 80 GLY A CA 1
ATOM 675 C C . GLY A 1 80 ? 19.188 -0.951 3.07 1 93.94 80 GLY A C 1
ATOM 676 O O . GLY A 1 80 ? 18.469 0.039 2.881 1 93.94 80 GLY A O 1
ATOM 677 N N . GLU A 1 81 ? 20.484 -0.875 3.463 1 94.12 81 GLU A N 1
ATOM 678 C CA . GLU A 1 81 ? 21.141 0.407 3.709 1 94.12 81 GLU A CA 1
ATOM 679 C C . GLU A 1 81 ? 22.156 0.726 2.617 1 94.12 81 GLU A C 1
ATOM 681 O O . GLU A 1 81 ? 22.891 1.711 2.717 1 94.12 81 GLU A O 1
ATOM 686 N N . SER A 1 82 ? 22.281 -0.115 1.727 1 97.38 82 SER A N 1
ATOM 687 C CA . SER A 1 82 ? 23.078 0.061 0.525 1 97.38 82 SER A CA 1
ATOM 688 C C . SER A 1 82 ? 22.391 -0.538 -0.697 1 97.38 82 SER A C 1
ATOM 690 O O . SER A 1 82 ? 21.422 -1.288 -0.564 1 97.38 82 SER A O 1
ATOM 692 N N . VAL A 1 83 ? 22.922 -0.179 -1.849 1 98 83 VAL A N 1
ATOM 693 C CA . VAL A 1 83 ? 22.328 -0.664 -3.094 1 98 83 VAL A CA 1
ATOM 694 C C . VAL A 1 83 ? 22.297 -2.191 -3.086 1 98 83 VAL A C 1
ATOM 696 O O . VAL A 1 83 ? 21.25 -2.793 -3.355 1 98 83 VAL A O 1
ATOM 699 N N . GLN A 1 84 ? 23.406 -2.766 -2.775 1 98 84 GLN A N 1
ATOM 700 C CA . GLN A 1 84 ? 23.484 -4.223 -2.799 1 98 84 GLN A CA 1
ATOM 701 C C . GLN A 1 84 ? 22.562 -4.84 -1.752 1 98 84 GLN A C 1
ATOM 703 O O . GLN A 1 84 ? 21.938 -5.867 -2.004 1 98 84 GLN A O 1
ATOM 708 N N . GLU A 1 85 ? 22.516 -4.285 -0.608 1 98.38 85 GLU A N 1
ATOM 709 C CA . GLU A 1 85 ? 21.656 -4.793 0.456 1 98.38 85 GLU A CA 1
ATOM 710 C C . GLU A 1 85 ? 20.188 -4.695 0.068 1 98.38 85 GLU A C 1
ATOM 712 O O . GLU A 1 85 ? 19.391 -5.566 0.421 1 98.38 85 GLU A O 1
ATOM 717 N N . VAL A 1 86 ? 19.812 -3.578 -0.562 1 98.56 86 VAL A N 1
ATOM 718 C CA . VAL A 1 86 ? 18.438 -3.412 -1.024 1 98.56 86 VAL A CA 1
ATOM 719 C C . VAL A 1 86 ? 18.094 -4.512 -2.023 1 98.56 86 VAL A C 1
ATOM 721 O O . VAL A 1 86 ? 17.047 -5.16 -1.906 1 98.56 86 VAL A O 1
ATOM 724 N N . LEU A 1 87 ? 18.969 -4.75 -2.961 1 98.69 87 LEU A N 1
ATOM 725 C CA . LEU A 1 87 ? 18.766 -5.812 -3.939 1 98.69 87 LEU A CA 1
ATOM 726 C C . LEU A 1 87 ? 18.609 -7.168 -3.254 1 98.69 87 LEU A C 1
ATOM 728 O O . LEU A 1 87 ? 17.734 -7.957 -3.613 1 98.69 87 LEU A O 1
ATOM 732 N N . GLN A 1 88 ? 19.453 -7.379 -2.309 1 98.75 88 GLN A N 1
ATOM 733 C CA . GLN A 1 88 ? 19.406 -8.648 -1.591 1 98.75 88 GLN A CA 1
ATOM 734 C C . GLN A 1 88 ? 18.094 -8.797 -0.817 1 98.75 88 GLN A C 1
ATOM 736 O O . GLN A 1 88 ? 17.5 -9.867 -0.798 1 98.75 88 GLN A O 1
ATOM 741 N N . ALA A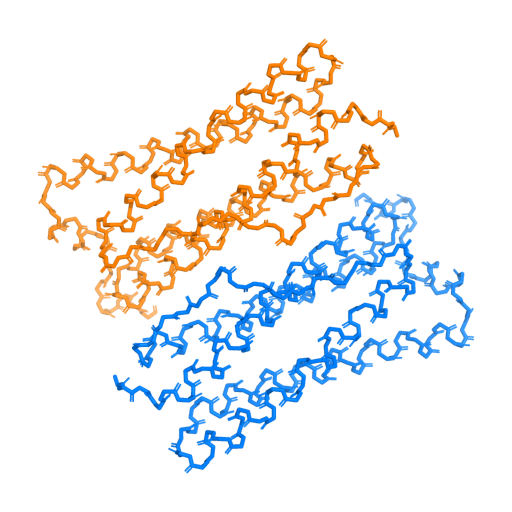 1 89 ? 17.734 -7.734 -0.126 1 98.62 89 ALA A N 1
ATOM 742 C CA . ALA A 1 89 ? 16.484 -7.742 0.619 1 98.62 89 ALA A CA 1
ATOM 743 C C . ALA A 1 89 ? 15.305 -8.086 -0.291 1 98.62 89 ALA A C 1
ATOM 745 O O . ALA A 1 89 ? 14.445 -8.891 0.075 1 98.62 89 ALA A O 1
ATOM 746 N N . ASP A 1 90 ? 15.281 -7.457 -1.486 1 98.69 90 ASP A N 1
ATOM 747 C CA . ASP A 1 90 ? 14.203 -7.707 -2.439 1 98.69 90 ASP A CA 1
ATOM 748 C C . ASP A 1 90 ? 14.266 -9.141 -2.967 1 98.69 90 ASP A C 1
ATOM 750 O O . ASP A 1 90 ? 13.227 -9.781 -3.15 1 98.69 90 ASP A O 1
ATOM 754 N N . LEU A 1 91 ? 15.453 -9.633 -3.23 1 98.75 91 LEU A N 1
ATOM 755 C CA . LEU A 1 91 ? 15.609 -11.016 -3.676 1 98.75 91 LEU A CA 1
ATOM 756 C C . LEU A 1 91 ? 15.078 -11.984 -2.627 1 98.75 91 LEU A C 1
ATOM 758 O O . LEU A 1 91 ? 14.336 -12.922 -2.955 1 98.75 91 LEU A O 1
ATOM 762 N N . ASP A 1 92 ? 15.438 -11.742 -1.391 1 98.62 92 ASP A N 1
ATOM 763 C CA . ASP A 1 92 ? 14.984 -12.594 -0.302 1 98.62 92 ASP A CA 1
ATOM 764 C C . ASP A 1 92 ? 13.461 -12.602 -0.207 1 98.62 92 ASP A C 1
ATOM 766 O O . ASP A 1 92 ? 12.852 -13.656 -0.009 1 98.62 92 ASP A O 1
ATOM 770 N N . LEU A 1 93 ? 12.859 -11.406 -0.295 1 98.31 93 LEU A N 1
ATOM 771 C CA . LEU A 1 93 ? 11.406 -11.273 -0.272 1 98.31 93 LEU A CA 1
ATOM 772 C C . LEU A 1 93 ? 10.766 -12.102 -1.375 1 98.31 93 LEU A C 1
ATOM 774 O O . LEU A 1 93 ? 9.789 -12.812 -1.132 1 98.31 93 LEU A O 1
ATOM 778 N N . GLU A 1 94 ? 11.289 -12 -2.588 1 98.44 94 GLU A N 1
ATOM 779 C CA . GLU A 1 94 ? 10.734 -12.734 -3.723 1 98.44 94 GLU A CA 1
ATOM 780 C C . GLU A 1 94 ? 10.906 -14.242 -3.545 1 98.44 94 GLU A C 1
ATOM 782 O O . GLU A 1 94 ? 10 -15.016 -3.867 1 98.44 94 GLU A O 1
ATOM 787 N N . LEU A 1 95 ? 12.055 -14.68 -3.066 1 98.5 95 LEU A N 1
ATOM 788 C CA . LEU A 1 95 ? 12.297 -16.094 -2.842 1 98.5 95 LEU A CA 1
ATOM 789 C C . LEU A 1 95 ? 11.336 -16.672 -1.808 1 98.5 95 LEU A C 1
ATOM 791 O O . LEU A 1 95 ? 10.836 -17.781 -1.962 1 98.5 95 LEU A O 1
ATOM 795 N N . GLU A 1 96 ? 11.086 -15.922 -0.816 1 97.94 96 GLU A N 1
ATOM 796 C CA . GLU A 1 96 ? 10.203 -16.344 0.264 1 97.94 96 GLU A CA 1
ATOM 797 C C . GLU A 1 96 ? 8.758 -16.484 -0.224 1 97.94 96 GLU A C 1
ATOM 799 O O . GLU A 1 96 ? 7.969 -17.219 0.365 1 97.94 96 GLU A O 1
ATOM 804 N N . ALA A 1 97 ? 8.406 -15.75 -1.252 1 97.94 97 ALA A N 1
ATOM 805 C CA . ALA A 1 97 ? 7.035 -15.758 -1.761 1 97.94 97 ALA A CA 1
ATOM 806 C C . ALA A 1 97 ? 6.758 -17.031 -2.557 1 97.94 97 ALA A C 1
ATOM 808 O O . ALA A 1 97 ? 5.598 -17.391 -2.791 1 97.94 97 ALA A O 1
ATOM 809 N N . LEU A 1 98 ? 7.758 -17.766 -3.012 1 98.69 98 LEU A N 1
ATOM 810 C CA . LEU A 1 98 ? 7.598 -18.844 -3.988 1 98.69 98 LEU A CA 1
ATOM 811 C C . LEU A 1 98 ? 6.965 -20.078 -3.346 1 98.69 98 LEU A C 1
ATOM 813 O O . LEU A 1 98 ? 5.965 -20.594 -3.848 1 98.69 98 LEU A O 1
ATOM 817 N N . PRO A 1 99 ? 7.473 -20.578 -2.215 1 98.56 99 PRO A N 1
ATOM 818 C CA . PRO A 1 99 ? 6.953 -21.828 -1.675 1 98.56 99 PRO A CA 1
ATOM 819 C C . PRO A 1 99 ? 5.461 -21.766 -1.354 1 98.56 99 PRO A C 1
ATOM 821 O O . PRO A 1 99 ? 4.699 -22.656 -1.736 1 98.56 99 PRO A O 1
ATOM 824 N N . PRO A 1 100 ? 4.992 -20.688 -0.697 1 98.5 100 PRO A N 1
ATOM 825 C CA . PRO A 1 100 ? 3.555 -20.641 -0.426 1 98.5 100 PRO A CA 1
ATOM 826 C C . PRO A 1 100 ? 2.711 -20.703 -1.699 1 98.5 100 PRO A C 1
ATOM 828 O O . PRO A 1 100 ? 1.612 -21.25 -1.692 1 98.5 100 PRO A O 1
ATOM 831 N N . LEU A 1 101 ? 3.146 -20.062 -2.758 1 98.88 101 LEU A N 1
ATOM 832 C CA . LEU A 1 101 ? 2.424 -20.094 -4.027 1 98.88 101 LEU A CA 1
ATOM 833 C C . LEU A 1 101 ? 2.348 -21.516 -4.57 1 98.88 101 LEU A C 1
ATOM 835 O O . LEU A 1 101 ? 1.295 -21.938 -5.051 1 98.88 101 LEU A O 1
ATOM 839 N N . ARG A 1 102 ? 3.488 -22.219 -4.496 1 98.88 102 ARG A N 1
ATOM 840 C CA . ARG A 1 102 ? 3.523 -23.594 -4.969 1 98.88 102 ARG A CA 1
ATOM 841 C C . ARG A 1 102 ? 2.609 -24.484 -4.129 1 98.88 102 ARG A C 1
ATOM 843 O O . ARG A 1 102 ? 1.879 -25.328 -4.668 1 98.88 102 ARG A O 1
ATOM 850 N N . ASP A 1 103 ? 2.65 -24.328 -2.812 1 98.88 103 ASP A N 1
ATOM 851 C CA . ASP A 1 103 ? 1.772 -25.078 -1.913 1 98.88 103 ASP A CA 1
ATOM 852 C C . ASP A 1 103 ? 0.304 -24.781 -2.221 1 98.88 103 ASP A C 1
ATOM 854 O O . ASP A 1 103 ? -0.524 -25.703 -2.217 1 98.88 103 ASP A O 1
ATOM 858 N N . ALA A 1 104 ? -0.026 -23.531 -2.455 1 98.81 104 ALA A N 1
ATOM 859 C CA . ALA A 1 104 ? -1.396 -23.125 -2.758 1 98.81 104 ALA A CA 1
ATOM 860 C C . ALA A 1 104 ? -1.886 -23.781 -4.051 1 98.81 104 ALA A C 1
ATOM 862 O O . ALA A 1 104 ? -3.014 -24.266 -4.113 1 98.81 104 ALA A O 1
ATOM 863 N N . ILE A 1 105 ? -1.009 -23.75 -5.074 1 98.88 105 ILE A N 1
ATOM 864 C CA . ILE A 1 105 ? -1.347 -24.344 -6.359 1 98.88 105 ILE A CA 1
ATOM 865 C C . ILE A 1 105 ? -1.67 -25.828 -6.168 1 98.88 105 ILE A C 1
ATOM 867 O O . ILE A 1 105 ? -2.693 -26.312 -6.656 1 98.88 105 ILE A O 1
ATOM 871 N N . GLU A 1 106 ? -0.804 -26.516 -5.457 1 98.81 106 GLU A N 1
ATOM 872 C CA . GLU A 1 106 ? -1.006 -27.938 -5.207 1 98.81 106 GLU A CA 1
ATOM 873 C C . GLU A 1 106 ? -2.346 -28.188 -4.52 1 98.81 106 GLU A C 1
ATOM 875 O O . GLU A 1 106 ? -3.092 -29.078 -4.918 1 98.81 106 GLU A O 1
ATOM 880 N N . HIS A 1 107 ? -2.652 -27.422 -3.477 1 98.81 107 HIS A N 1
ATOM 881 C CA . HIS A 1 107 ? -3.9 -27.609 -2.744 1 98.81 107 HIS A CA 1
ATOM 882 C C . HIS A 1 107 ? -5.105 -27.344 -3.637 1 98.81 107 HIS A C 1
ATOM 884 O O . HIS A 1 107 ? -6.086 -28.094 -3.605 1 98.81 107 HIS A O 1
ATOM 890 N N . CYS A 1 108 ? -5.07 -26.266 -4.426 1 98.69 108 CYS A N 1
ATOM 891 C CA . CYS A 1 108 ? -6.172 -25.922 -5.316 1 98.69 108 CYS A CA 1
ATOM 892 C C . CYS A 1 108 ? -6.453 -27.047 -6.301 1 98.69 108 CYS A C 1
ATOM 894 O O . CYS A 1 108 ? -7.609 -27.312 -6.637 1 98.69 108 CYS A O 1
ATOM 896 N N . GLU A 1 109 ? -5.352 -27.688 -6.797 1 98.38 109 GLU A N 1
ATOM 897 C CA . GLU A 1 109 ? -5.52 -28.828 -7.688 1 98.38 109 GLU A CA 1
ATOM 898 C C . GLU A 1 109 ? -6.25 -29.969 -6.992 1 98.38 109 GLU A C 1
ATOM 900 O O . GLU A 1 109 ? -7.152 -30.578 -7.566 1 98.38 109 GLU A O 1
ATOM 905 N N . LYS A 1 110 ? -5.875 -30.219 -5.789 1 98.38 110 LYS A N 1
ATOM 906 C CA . LYS A 1 110 ? -6.461 -31.312 -5.016 1 98.38 110 LYS A CA 1
ATOM 907 C C . LYS A 1 110 ? -7.957 -31.094 -4.801 1 98.38 110 LYS A C 1
ATOM 909 O O . LYS A 1 110 ? -8.742 -32.031 -4.844 1 98.38 110 LYS A O 1
ATOM 914 N N . VAL A 1 111 ? -8.32 -29.844 -4.559 1 97.94 111 VAL A N 1
ATOM 915 C CA . VAL A 1 111 ? -9.719 -29.562 -4.238 1 97.94 111 VAL A CA 1
ATOM 916 C C . VAL A 1 111 ? -10.445 -29.062 -5.488 1 97.94 111 VAL A C 1
ATOM 918 O O . VAL A 1 111 ? -11.578 -28.594 -5.406 1 97.94 111 VAL A O 1
ATOM 921 N N . ARG A 1 112 ? -9.844 -29.047 -6.641 1 97.81 112 ARG A N 1
ATOM 922 C CA . ARG A 1 112 ? -10.367 -28.766 -7.977 1 97.81 112 ARG A CA 1
ATOM 923 C C . ARG A 1 112 ? -10.82 -27.328 -8.094 1 97.81 112 ARG A C 1
ATOM 925 O O . ARG A 1 112 ? -11.828 -27.031 -8.75 1 97.81 112 ARG A O 1
ATOM 932 N N . ASP A 1 113 ? -10.273 -26.438 -7.375 1 98.12 113 ASP A N 1
ATOM 933 C CA . ASP A 1 113 ? -10.43 -25 -7.578 1 98.12 113 ASP A CA 1
ATOM 934 C C . ASP A 1 113 ? -9.43 -24.484 -8.602 1 98.12 113 ASP A C 1
ATOM 936 O O . ASP A 1 113 ? -8.414 -23.875 -8.234 1 98.12 113 ASP A O 1
ATOM 940 N N . TYR A 1 114 ? -9.773 -24.578 -9.859 1 98.31 114 TYR A N 1
ATOM 941 C CA . TYR A 1 114 ? -8.82 -24.328 -10.938 1 98.31 114 TYR A CA 1
ATOM 942 C C . TYR A 1 114 ? -8.672 -22.828 -11.188 1 98.31 114 TYR A C 1
ATOM 944 O O . TYR A 1 114 ? -7.625 -22.375 -11.672 1 98.31 114 TYR A O 1
ATOM 952 N N . VAL A 1 115 ? -9.688 -22.062 -10.875 1 98.31 115 VAL A N 1
ATOM 953 C CA . VAL A 1 115 ? -9.602 -20.609 -11.07 1 98.31 115 VAL A CA 1
ATOM 954 C C . VAL A 1 115 ? -8.578 -20.031 -10.102 1 98.31 115 VAL A C 1
ATOM 956 O O . VAL A 1 115 ? -7.691 -19.266 -10.508 1 98.31 115 VAL A O 1
ATOM 959 N N . SER A 1 116 ? -8.688 -20.422 -8.805 1 98.69 116 SER A N 1
ATOM 960 C CA . SER A 1 116 ? -7.691 -19.969 -7.828 1 98.69 116 SER A CA 1
ATOM 961 C C . SER A 1 116 ? -6.305 -20.516 -8.164 1 98.69 116 SER A C 1
ATOM 963 O O . SER A 1 116 ? -5.305 -19.812 -8.039 1 98.69 116 SER A O 1
ATOM 965 N N . ARG A 1 117 ? -6.238 -21.781 -8.578 1 98.81 117 ARG A N 1
ATOM 966 C CA . ARG A 1 117 ? -4.98 -22.375 -9.008 1 98.81 117 ARG A CA 1
ATOM 967 C C . ARG A 1 117 ? -4.305 -21.531 -10.078 1 98.81 117 ARG A C 1
ATOM 969 O O . ARG A 1 117 ? -3.111 -21.234 -9.984 1 98.81 117 ARG A O 1
ATOM 976 N N . ASP A 1 118 ? -5.016 -21.125 -11.086 1 98.88 118 ASP A N 1
ATOM 977 C CA . ASP A 1 118 ? -4.469 -20.359 -12.203 1 98.88 118 ASP A CA 1
ATOM 978 C C . ASP A 1 118 ? -4.008 -18.984 -11.75 1 98.88 118 ASP A C 1
ATOM 980 O O . ASP A 1 118 ? -3.021 -18.453 -12.266 1 98.88 118 ASP A O 1
ATOM 984 N N . LEU A 1 119 ? -4.75 -18.359 -10.828 1 98.88 119 LEU A N 1
ATOM 985 C CA . LEU A 1 119 ? -4.336 -17.078 -10.25 1 98.88 119 LEU A CA 1
ATOM 986 C C . LEU A 1 119 ? -2.986 -17.219 -9.555 1 98.88 119 LEU A C 1
ATOM 988 O O . LEU A 1 119 ? -2.076 -16.422 -9.797 1 98.88 119 LEU A O 1
ATOM 992 N N . PHE A 1 120 ? -2.869 -18.25 -8.719 1 98.94 120 PHE A N 1
ATOM 993 C CA . PHE A 1 120 ? -1.608 -18.484 -8.023 1 98.94 120 PHE A CA 1
ATOM 994 C C . PHE A 1 120 ? -0.481 -18.734 -9.023 1 98.94 120 PHE A C 1
ATOM 996 O O . PHE A 1 120 ? 0.642 -18.266 -8.828 1 98.94 120 PHE A O 1
ATOM 1003 N N . ARG A 1 121 ? -0.741 -19.484 -10.047 1 98.88 121 ARG A N 1
ATOM 1004 C CA . ARG A 1 121 ? 0.26 -19.781 -11.062 1 98.88 121 ARG A CA 1
ATOM 1005 C C . ARG A 1 121 ? 0.729 -18.516 -11.766 1 98.88 121 ARG A C 1
ATOM 1007 O O . ARG A 1 121 ? 1.922 -18.344 -12.031 1 98.88 121 ARG A O 1
ATOM 1014 N N . ARG A 1 122 ? -0.197 -17.672 -12.086 1 98.81 122 ARG A N 1
ATOM 1015 C CA . ARG A 1 122 ? 0.138 -16.406 -12.711 1 98.81 122 ARG A CA 1
ATOM 1016 C C . ARG A 1 122 ? 1.07 -15.578 -11.828 1 98.81 122 ARG A C 1
ATOM 1018 O O . ARG A 1 122 ? 2.066 -15.031 -12.305 1 98.81 122 ARG A O 1
ATOM 1025 N N . ILE A 1 123 ? 0.705 -15.469 -10.562 1 98.88 123 ILE A N 1
ATOM 1026 C CA . ILE A 1 123 ? 1.525 -14.711 -9.617 1 98.88 123 ILE A CA 1
ATOM 1027 C C . ILE A 1 123 ? 2.889 -15.383 -9.469 1 98.88 123 ILE A C 1
ATOM 1029 O O . ILE A 1 123 ? 3.92 -14.711 -9.422 1 98.88 123 ILE A O 1
ATOM 1033 N N . LEU A 1 124 ? 2.932 -16.734 -9.398 1 98.88 124 LEU A N 1
ATOM 1034 C CA . LEU A 1 124 ? 4.18 -17.484 -9.305 1 98.88 124 LEU A CA 1
ATOM 1035 C C . LEU A 1 124 ? 5.094 -17.172 -10.484 1 98.88 124 LEU A C 1
ATOM 1037 O O . LEU A 1 124 ? 6.293 -16.938 -10.297 1 98.88 124 LEU A O 1
ATOM 1041 N N . ASP A 1 125 ? 4.539 -17.172 -11.656 1 98.75 125 ASP A N 1
ATOM 1042 C CA . ASP A 1 125 ? 5.309 -16.859 -12.859 1 98.75 125 ASP A CA 1
ATOM 1043 C C . ASP A 1 125 ? 5.941 -15.477 -12.758 1 98.75 125 ASP A C 1
ATOM 1045 O O . ASP A 1 125 ? 7.125 -15.312 -13.055 1 98.75 125 ASP A O 1
ATOM 1049 N N . SER A 1 126 ? 5.191 -14.531 -12.328 1 98.69 126 SER A N 1
ATOM 1050 C CA . SER A 1 126 ? 5.68 -13.164 -12.141 1 98.69 126 SER A CA 1
ATOM 1051 C C . SER A 1 126 ? 6.785 -13.117 -11.094 1 98.69 126 SER A C 1
ATOM 1053 O O . SER A 1 126 ? 7.828 -12.492 -11.312 1 98.69 126 SER A O 1
ATOM 1055 N N . GLU A 1 127 ? 6.547 -13.789 -9.93 1 98.62 127 GLU A N 1
ATOM 1056 C CA . GLU A 1 127 ? 7.535 -13.781 -8.852 1 98.62 127 GLU A CA 1
ATOM 1057 C C . GLU A 1 127 ? 8.844 -14.422 -9.305 1 98.62 127 GLU A C 1
ATOM 1059 O O . GLU A 1 127 ? 9.922 -13.977 -8.922 1 98.62 127 GLU A O 1
ATOM 1064 N N . GLU A 1 128 ? 8.781 -15.516 -10.047 1 98.62 128 GLU A N 1
ATOM 1065 C CA . GLU A 1 128 ? 9.992 -16.125 -10.586 1 98.62 128 GLU A CA 1
ATOM 1066 C C . GLU A 1 128 ? 10.742 -15.172 -11.5 1 98.62 128 GLU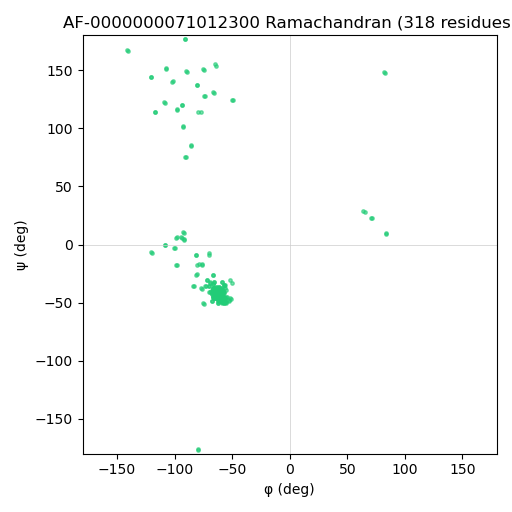 A C 1
ATOM 1068 O O . GLU A 1 128 ? 11.977 -15.156 -11.523 1 98.62 128 GLU A O 1
ATOM 1073 N N . GLU A 1 129 ? 10.008 -14.414 -12.281 1 98.44 129 GLU A N 1
ATOM 1074 C CA . GLU A 1 129 ? 10.641 -13.398 -13.117 1 98.44 129 GLU A CA 1
ATOM 1075 C C . GLU A 1 129 ? 11.336 -12.336 -12.273 1 98.44 129 GLU A C 1
ATOM 1077 O O . GLU A 1 129 ? 12.414 -11.852 -12.633 1 98.44 129 GLU A O 1
ATOM 1082 N N . HIS A 1 130 ? 10.688 -11.891 -11.148 1 98.56 130 HIS A N 1
ATOM 1083 C CA . HIS A 1 130 ? 11.328 -10.961 -10.227 1 98.56 130 HIS A CA 1
ATOM 1084 C C . HIS A 1 130 ? 12.641 -11.531 -9.688 1 98.56 130 HIS A C 1
ATOM 1086 O O . HIS A 1 130 ? 13.656 -10.828 -9.656 1 98.56 130 HIS A O 1
ATOM 1092 N N . VAL A 1 131 ? 12.586 -12.82 -9.273 1 98.69 131 VAL A N 1
ATOM 1093 C CA . VAL A 1 131 ? 13.781 -13.484 -8.758 1 98.69 131 VAL A CA 1
ATOM 1094 C C . VAL A 1 131 ? 14.875 -13.469 -9.82 1 98.69 131 VAL A C 1
ATOM 1096 O O . VAL A 1 131 ? 16.016 -13.07 -9.547 1 98.69 131 VAL A O 1
ATOM 1099 N N . ASP A 1 132 ? 14.562 -13.875 -11.031 1 98.56 132 ASP A N 1
ATOM 1100 C CA . ASP A 1 132 ? 15.516 -13.93 -12.133 1 98.56 132 ASP A CA 1
ATOM 1101 C C . ASP A 1 132 ? 16.141 -12.555 -12.391 1 98.56 132 ASP A C 1
ATOM 1103 O O . ASP A 1 132 ? 17.359 -12.438 -12.562 1 98.56 132 ASP A O 1
ATOM 1107 N N . THR A 1 133 ? 15.289 -11.531 -12.453 1 98.5 133 THR A N 1
ATOM 1108 C CA . THR A 1 133 ? 15.734 -10.172 -12.695 1 98.5 133 THR A CA 1
ATOM 1109 C C . THR A 1 133 ? 16.703 -9.711 -11.602 1 98.5 133 THR A C 1
ATOM 1111 O O . THR A 1 133 ? 17.75 -9.141 -11.898 1 98.5 133 THR A O 1
ATOM 1114 N N . LEU A 1 134 ? 16.359 -9.984 -10.344 1 98.69 134 LEU A N 1
ATOM 1115 C CA . LEU A 1 134 ? 17.188 -9.578 -9.219 1 98.69 134 LEU A CA 1
ATOM 1116 C C . LEU A 1 134 ? 18.516 -10.344 -9.219 1 98.69 134 LEU A C 1
ATOM 1118 O O . LEU A 1 134 ? 19.578 -9.766 -8.961 1 98.69 134 LEU A O 1
ATOM 1122 N N . GLU A 1 135 ? 18.484 -11.672 -9.492 1 98.5 135 GLU A N 1
ATOM 1123 C CA . GLU A 1 135 ? 19.703 -12.461 -9.594 1 98.5 135 GLU A CA 1
ATOM 1124 C C . GLU A 1 135 ? 20.609 -11.922 -10.695 1 98.5 135 GLU A C 1
ATOM 1126 O O . GLU A 1 135 ? 21.828 -11.875 -10.531 1 98.5 135 GLU A O 1
ATOM 1131 N N . ARG A 1 136 ? 20.062 -11.531 -11.82 1 98.44 136 ARG A N 1
ATOM 1132 C CA . ARG A 1 136 ? 20.828 -10.945 -12.914 1 98.44 136 ARG A CA 1
ATOM 1133 C C . ARG A 1 136 ? 21.562 -9.695 -12.453 1 98.44 136 ARG A C 1
ATOM 1135 O O . ARG A 1 136 ? 22.688 -9.438 -12.891 1 98.44 136 ARG A O 1
ATOM 1142 N N . GLN A 1 137 ? 20.875 -8.828 -11.602 1 98.5 137 GLN A N 1
ATOM 1143 C CA . GLN A 1 137 ? 21.547 -7.648 -11.07 1 98.5 137 GLN A CA 1
ATOM 1144 C C . GLN A 1 137 ? 22.812 -8.031 -10.305 1 98.5 137 GLN A C 1
ATOM 1146 O O . GLN A 1 137 ? 23.844 -7.371 -10.422 1 98.5 137 GLN A O 1
ATOM 1151 N N . PHE A 1 138 ? 22.688 -9.125 -9.508 1 98.5 138 PHE A N 1
ATOM 1152 C CA . PHE A 1 138 ? 23.859 -9.57 -8.75 1 98.5 138 PHE A CA 1
ATOM 1153 C C . PHE A 1 138 ? 24.953 -10.086 -9.68 1 98.5 138 PHE A C 1
ATOM 1155 O O . PHE A 1 138 ? 26.141 -9.898 -9.414 1 98.5 138 PHE A O 1
ATOM 1162 N N . GLU A 1 139 ? 24.578 -10.773 -10.742 1 98.38 139 GLU A N 1
ATOM 1163 C CA . GLU A 1 139 ? 25.562 -11.188 -11.734 1 98.38 139 GLU A CA 1
ATOM 1164 C C . GLU A 1 139 ? 26.266 -9.984 -12.344 1 98.38 139 GLU A C 1
ATOM 1166 O O . GLU A 1 139 ? 27.484 -10.008 -12.555 1 98.38 139 GLU A O 1
ATOM 1171 N N . MET A 1 140 ? 25.484 -8.945 -12.664 1 98.06 140 MET A N 1
ATOM 1172 C CA . MET A 1 140 ? 26.062 -7.719 -13.203 1 98.06 140 MET A CA 1
ATOM 1173 C C . MET A 1 140 ? 27.047 -7.105 -12.227 1 98.06 140 MET A C 1
ATOM 1175 O O . MET A 1 140 ? 28.141 -6.684 -12.625 1 98.06 140 MET A O 1
ATOM 1179 N N . ILE A 1 141 ? 26.656 -7.066 -10.953 1 98.44 141 ILE A N 1
ATOM 1180 C CA . ILE A 1 141 ? 27.547 -6.555 -9.93 1 98.44 141 ILE A CA 1
ATOM 1181 C C . ILE A 1 141 ? 28.828 -7.379 -9.906 1 98.44 141 ILE A C 1
ATOM 1183 O O . ILE A 1 141 ? 29.938 -6.828 -9.805 1 98.44 141 ILE A O 1
ATOM 1187 N N . GLY A 1 142 ? 28.703 -8.734 -9.984 1 98.12 142 GLY A N 1
ATOM 1188 C CA . GLY A 1 142 ? 29.875 -9.602 -10.047 1 98.12 142 GLY A CA 1
ATOM 1189 C C . GLY A 1 142 ? 30.766 -9.312 -11.227 1 98.12 142 GLY A C 1
ATOM 1190 O O . GLY A 1 142 ? 32 -9.406 -11.117 1 98.12 142 GLY A O 1
ATOM 1191 N N . ARG A 1 143 ? 30.234 -8.883 -12.32 1 97.94 143 ARG A N 1
ATOM 1192 C CA . ARG A 1 143 ? 30.969 -8.672 -13.562 1 97.94 143 ARG A CA 1
ATOM 1193 C C . ARG A 1 143 ? 31.641 -7.309 -13.562 1 97.94 143 ARG A C 1
ATOM 1195 O O . ARG A 1 143 ? 32.75 -7.164 -14.102 1 97.94 143 ARG A O 1
ATOM 1202 N N . MET A 1 144 ? 30.984 -6.281 -12.969 1 98 144 MET A N 1
ATOM 1203 C CA . MET A 1 144 ? 31.5 -4.934 -13.219 1 98 144 MET A CA 1
ATOM 1204 C C . MET A 1 144 ? 31.906 -4.258 -11.914 1 98 144 MET A C 1
ATOM 1206 O O . MET A 1 144 ? 32.562 -3.211 -11.93 1 98 144 MET A O 1
ATOM 1210 N N . GLY A 1 145 ? 31.625 -4.91 -10.742 1 98.19 145 GLY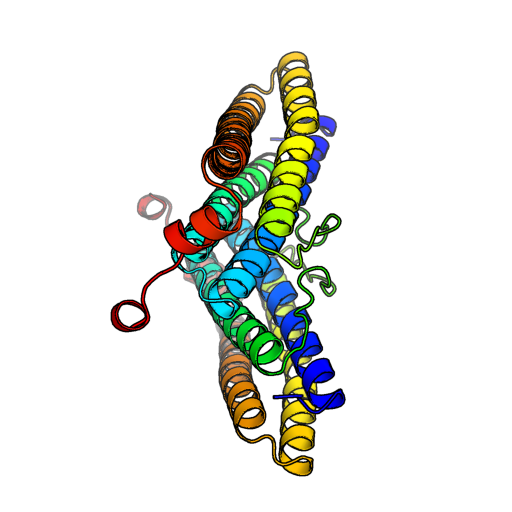 A N 1
ATOM 1211 C CA . GLY A 1 145 ? 31.891 -4.301 -9.445 1 98.19 145 GLY A CA 1
ATOM 1212 C C . GLY A 1 145 ? 30.781 -3.359 -9 1 98.19 145 GLY A C 1
ATOM 1213 O O . GLY A 1 145 ? 30.125 -2.721 -9.828 1 98.19 145 GLY A O 1
ATOM 1214 N N . ILE A 1 146 ? 30.547 -3.281 -7.703 1 97.94 146 ILE A N 1
ATOM 1215 C CA . ILE A 1 146 ? 29.406 -2.578 -7.129 1 97.94 146 ILE A CA 1
ATOM 1216 C C . ILE A 1 146 ? 29.469 -1.099 -7.504 1 97.94 146 ILE A C 1
ATOM 1218 O O . ILE A 1 146 ? 28.438 -0.47 -7.75 1 97.94 146 ILE A O 1
ATOM 1222 N N . GLU A 1 147 ? 30.688 -0.476 -7.559 1 97.81 147 GLU A N 1
ATOM 1223 C CA . GLU A 1 147 ? 30.828 0.946 -7.863 1 97.81 147 GLU A CA 1
ATOM 1224 C C . GLU A 1 147 ? 30.375 1.249 -9.289 1 97.81 147 GLU A C 1
ATOM 1226 O O . GLU A 1 147 ? 29.641 2.219 -9.523 1 97.81 147 GLU A O 1
ATOM 1231 N N . ASN A 1 148 ? 30.781 0.455 -10.227 1 97.88 148 ASN A N 1
ATOM 1232 C CA . ASN A 1 148 ? 30.391 0.623 -11.617 1 97.88 148 ASN A CA 1
ATOM 1233 C C . ASN A 1 148 ? 28.906 0.331 -11.812 1 97.88 148 ASN A C 1
ATOM 1235 O O . ASN A 1 148 ? 28.234 0.98 -12.625 1 97.88 148 ASN A O 1
ATOM 1239 N N . TYR A 1 149 ? 28.469 -0.69 -11.133 1 98.12 149 TYR A N 1
ATOM 1240 C CA . TYR A 1 149 ? 27.047 -1.012 -11.18 1 98.12 149 TYR A CA 1
ATOM 1241 C C . TYR A 1 149 ? 26.203 0.177 -10.734 1 98.12 149 TYR A C 1
ATOM 1243 O O . TYR A 1 149 ? 25.234 0.549 -11.406 1 98.12 149 TYR A O 1
ATOM 1251 N N . VAL A 1 150 ? 26.531 0.758 -9.602 1 97.81 150 VAL A N 1
ATOM 1252 C CA . VAL A 1 150 ? 25.797 1.905 -9.07 1 97.81 150 VAL A CA 1
ATOM 1253 C C . VAL A 1 150 ? 25.844 3.057 -10.07 1 97.81 150 VAL A C 1
ATOM 1255 O O . VAL A 1 150 ? 24.844 3.736 -10.297 1 97.81 150 VAL A O 1
ATOM 1258 N N . GLN A 1 151 ? 27 3.268 -10.656 1 96.69 151 GLN A N 1
ATOM 1259 C CA . GLN A 1 151 ? 27.125 4.301 -11.68 1 96.69 151 GLN A CA 1
ATOM 1260 C C . GLN A 1 151 ? 26.172 4.039 -12.836 1 96.69 151 GLN A C 1
ATOM 1262 O O . GLN A 1 151 ? 25.5 4.961 -13.32 1 96.69 151 GLN A O 1
ATOM 1267 N N . LEU A 1 152 ? 26.156 2.791 -13.328 1 95.56 152 LEU A N 1
ATOM 1268 C CA . LEU A 1 152 ? 25.281 2.393 -14.422 1 95.56 152 LEU A CA 1
ATOM 1269 C C . LEU A 1 152 ? 23.812 2.676 -14.086 1 95.56 152 LEU A C 1
ATOM 1271 O O . LEU A 1 152 ? 23.031 3.053 -14.961 1 95.56 152 LEU A O 1
ATOM 1275 N N . GLN A 1 153 ? 23.5 2.502 -12.789 1 96.12 153 GLN A N 1
ATOM 1276 C CA . GLN A 1 153 ? 22.125 2.572 -12.336 1 96.12 153 GLN A CA 1
ATOM 1277 C C . GLN A 1 153 ? 21.766 3.986 -11.891 1 96.12 153 GLN A C 1
ATOM 1279 O O . GLN A 1 153 ? 20.656 4.223 -11.391 1 96.12 153 GLN A O 1
ATOM 1284 N N . SER A 1 154 ? 22.594 4.922 -12.023 1 93.12 154 SER A N 1
ATOM 1285 C CA . SER A 1 154 ? 22.391 6.301 -11.602 1 93.12 154 SER A CA 1
ATOM 1286 C C . SER A 1 154 ? 22.172 7.219 -12.805 1 93.12 154 SER A C 1
ATOM 1288 O O . SER A 1 154 ? 22.453 6.84 -13.938 1 93.12 154 SER A O 1
ATOM 1290 N N . ARG A 1 155 ? 21.438 8.25 -12.539 1 88.5 155 ARG A N 1
ATOM 1291 C CA . ARG A 1 155 ? 21.312 9.281 -13.562 1 88.5 155 ARG A CA 1
ATOM 1292 C C . ARG A 1 155 ? 22.203 10.477 -13.25 1 88.5 155 ARG A C 1
ATOM 1294 O O . ARG A 1 155 ? 22.344 10.875 -12.086 1 88.5 155 ARG A O 1
ATOM 1301 N N . PRO A 1 156 ? 22.812 11.016 -14.406 1 84.5 156 PRO A N 1
ATOM 1302 C CA . PRO A 1 156 ? 23.594 12.234 -14.172 1 84.5 156 PRO A CA 1
ATOM 1303 C C . PRO A 1 156 ? 22.719 13.406 -13.719 1 84.5 156 PRO A C 1
ATOM 1305 O O . PRO A 1 156 ? 21.5 13.375 -13.883 1 84.5 156 PRO A O 1
ATOM 1308 N N . ALA A 1 157 ? 23.359 14.312 -13.031 1 80.88 157 ALA A N 1
ATOM 1309 C CA . ALA A 1 157 ? 22.672 15.438 -12.398 1 80.88 157 ALA A CA 1
ATOM 1310 C C . ALA A 1 157 ? 21.781 16.172 -13.398 1 80.88 157 ALA A C 1
ATOM 1312 O O . ALA A 1 157 ? 20.688 16.641 -13.031 1 80.88 157 ALA A O 1
ATOM 1313 N N . ASN A 1 158 ? 22.109 16.188 -14.586 1 74.62 158 ASN A N 1
ATOM 1314 C CA . ASN A 1 158 ? 21.375 16.969 -15.578 1 74.62 158 ASN A CA 1
ATOM 1315 C C . ASN A 1 158 ? 20.109 16.219 -16.031 1 74.62 158 ASN A C 1
ATOM 1317 O O . ASN A 1 158 ? 19.234 16.812 -16.656 1 74.62 158 ASN A O 1
ATOM 1321 N N . GLU A 1 159 ? 20.109 15.023 -15.773 1 68 159 GLU A N 1
ATOM 1322 C CA . GLU A 1 159 ? 18.953 14.234 -16.141 1 68 159 GLU A CA 1
ATOM 1323 C C . GLU A 1 159 ? 18.031 14 -14.945 1 68 159 GLU A C 1
ATOM 1325 O O . GLU A 1 159 ? 17.094 13.203 -15.023 1 68 159 GLU A O 1
ATOM 1330 N N . GLU A 1 160 ? 18.484 14.492 -13.812 1 62.41 160 GLU A N 1
ATOM 1331 C CA . GLU A 1 160 ? 17.719 14.32 -12.578 1 62.41 160 GLU A CA 1
ATOM 1332 C C . GLU A 1 160 ? 16.453 15.164 -12.602 1 62.41 160 GLU A C 1
ATOM 1334 O O . GLU A 1 160 ? 15.531 14.93 -11.812 1 62.41 160 GLU A O 1
ATOM 1339 N N . ILE A 1 161 ? 16.344 15.984 -13.625 1 49.91 161 ILE A N 1
ATOM 1340 C CA . ILE A 1 161 ? 15.234 16.922 -13.672 1 49.91 161 ILE A CA 1
ATOM 1341 C C . ILE A 1 161 ? 14.031 16.281 -14.352 1 49.91 161 ILE A C 1
ATOM 1343 O O . ILE A 1 161 ? 14.172 15.68 -15.422 1 49.91 161 ILE A O 1
ATOM 1347 N N . MET B 1 1 ? 20.672 17.031 6.457 1 68.69 1 MET B N 1
ATOM 1348 C CA . MET B 1 1 ? 20.25 17.906 7.547 1 68.69 1 MET B CA 1
ATOM 1349 C C . MET B 1 1 ? 19.5 17.109 8.617 1 68.69 1 MET B C 1
ATOM 1351 O O . MET B 1 1 ? 18.641 16.281 8.289 1 68.69 1 MET B O 1
ATOM 1355 N N . ARG B 1 2 ? 20.047 17.234 9.812 1 80.12 2 ARG B N 1
ATOM 1356 C CA . ARG B 1 2 ? 19.453 16.422 10.867 1 80.12 2 ARG B CA 1
ATOM 1357 C C . ARG B 1 2 ? 18.172 17.047 11.398 1 80.12 2 ARG B C 1
ATOM 1359 O O . ARG B 1 2 ? 18.172 18.219 11.789 1 80.12 2 ARG B O 1
ATOM 1366 N N . GLY B 1 3 ? 17.094 16.359 11.156 1 85.69 3 GLY B N 1
ATOM 1367 C CA . GLY B 1 3 ? 15.812 16.875 11.602 1 85.69 3 GLY B CA 1
ATOM 1368 C C . GLY B 1 3 ? 15.602 16.75 13.094 1 85.69 3 GLY B C 1
ATOM 1369 O O . GLY B 1 3 ? 16.297 15.984 13.766 1 85.69 3 GLY B O 1
ATOM 1370 N N . ASP B 1 4 ? 14.797 17.719 13.648 1 95.31 4 ASP B N 1
ATOM 1371 C CA . ASP B 1 4 ? 14.305 17.547 15.016 1 95.31 4 ASP B CA 1
ATOM 1372 C C . ASP B 1 4 ? 13.695 16.156 15.219 1 95.31 4 ASP B C 1
ATOM 1374 O O . ASP B 1 4 ? 12.852 15.734 14.43 1 95.31 4 ASP B O 1
ATOM 1378 N N . PRO B 1 5 ? 14.25 15.453 16.234 1 97.06 5 PRO B N 1
ATOM 1379 C CA . PRO B 1 5 ? 13.789 14.07 16.422 1 97.06 5 PRO B CA 1
ATOM 1380 C C . PRO B 1 5 ? 12.273 13.977 16.609 1 97.06 5 PRO B C 1
ATOM 1382 O O . PRO B 1 5 ? 11.648 13.016 16.141 1 97.06 5 PRO B O 1
ATOM 1385 N N . LYS B 1 6 ? 11.766 14.922 17.281 1 98.12 6 LYS B N 1
ATOM 1386 C CA . LYS B 1 6 ? 10.32 14.891 17.516 1 98.12 6 LYS B CA 1
ATOM 1387 C C . LYS B 1 6 ? 9.555 15.133 16.219 1 98.12 6 LYS B C 1
ATOM 1389 O O . LYS B 1 6 ? 8.453 14.602 16.047 1 98.12 6 LYS B O 1
ATOM 1394 N N . VAL B 1 7 ? 10.07 15.945 15.305 1 98.5 7 VAL B N 1
ATOM 1395 C CA . VAL B 1 7 ? 9.461 16.141 14 1 98.5 7 VAL B CA 1
ATOM 1396 C C . VAL B 1 7 ? 9.461 14.82 13.227 1 98.5 7 VAL B C 1
ATOM 1398 O O . VAL B 1 7 ? 8.453 14.461 12.602 1 98.5 7 VAL B O 1
ATOM 1401 N N . ILE B 1 8 ? 10.523 14.078 13.281 1 98.38 8 ILE B N 1
ATOM 1402 C CA . ILE B 1 8 ? 10.625 12.789 12.602 1 98.38 8 ILE B CA 1
ATOM 1403 C C . ILE B 1 8 ? 9.602 11.812 13.172 1 98.38 8 ILE B C 1
ATOM 1405 O O . ILE B 1 8 ? 8.984 11.055 12.43 1 98.38 8 ILE B O 1
ATOM 1409 N N . ASP B 1 9 ? 9.414 11.922 14.453 1 98.5 9 ASP B N 1
ATOM 1410 C CA . ASP B 1 9 ? 8.398 11.086 15.086 1 98.5 9 ASP B CA 1
ATOM 1411 C C . ASP B 1 9 ? 7.012 11.398 14.547 1 98.5 9 ASP B C 1
ATOM 1413 O O . ASP B 1 9 ? 6.234 10.492 14.25 1 98.5 9 ASP B O 1
ATOM 1417 N N . TYR B 1 10 ? 6.711 12.672 14.445 1 98.75 10 TYR B N 1
ATOM 1418 C CA . TYR B 1 10 ? 5.418 13.078 13.914 1 98.75 10 TYR B CA 1
ATOM 1419 C C . TYR B 1 10 ? 5.258 12.648 12.461 1 98.75 10 TYR B C 1
ATOM 1421 O O . TYR B 1 10 ? 4.18 12.211 12.047 1 98.75 10 TYR B O 1
ATOM 1429 N N . LEU B 1 11 ? 6.297 12.797 11.695 1 98.81 11 LEU B N 1
ATOM 1430 C CA . LEU B 1 11 ? 6.25 12.359 10.305 1 98.81 11 LEU B CA 1
ATOM 1431 C C . LEU B 1 11 ? 5.941 10.867 10.211 1 98.81 11 LEU B C 1
ATOM 1433 O O . LEU B 1 11 ? 5.094 10.453 9.414 1 98.81 11 LEU B O 1
ATOM 1437 N N . ASN B 1 12 ? 6.559 10.117 11.047 1 98.56 12 ASN B N 1
ATOM 1438 C CA . ASN B 1 12 ? 6.32 8.68 11.008 1 98.56 12 ASN B CA 1
ATOM 1439 C C . ASN B 1 12 ? 4.934 8.32 11.531 1 98.56 12 ASN B C 1
ATOM 1441 O O . ASN B 1 12 ? 4.32 7.352 11.078 1 98.56 12 ASN B O 1
ATOM 1445 N N . GLU B 1 13 ? 4.414 9.094 12.453 1 98.62 13 GLU B N 1
ATOM 1446 C CA . GLU B 1 13 ? 3.039 8.898 12.898 1 98.62 13 GLU B CA 1
ATOM 1447 C C . GLU B 1 13 ? 2.051 9.156 11.766 1 98.62 13 GLU B C 1
ATOM 1449 O O . GLU B 1 13 ? 1.112 8.383 11.57 1 98.62 13 GLU B O 1
ATOM 1454 N N . VAL B 1 14 ? 2.289 10.195 11.062 1 98.75 14 VAL B N 1
ATOM 1455 C CA . VAL B 1 14 ? 1.429 10.531 9.938 1 98.75 14 VAL B CA 1
ATOM 1456 C C . VAL B 1 14 ? 1.572 9.469 8.844 1 98.75 14 VAL B C 1
ATOM 1458 O O . VAL B 1 14 ? 0.583 9.07 8.227 1 98.75 14 VAL B O 1
ATOM 1461 N N . LEU B 1 15 ? 2.805 9 8.617 1 98.62 15 LEU B N 1
ATOM 1462 C CA . LEU B 1 15 ? 3.031 7.938 7.652 1 98.62 15 LEU B CA 1
ATOM 1463 C C . LEU B 1 15 ? 2.221 6.695 8.008 1 98.62 15 LEU B C 1
ATOM 1465 O O . LEU B 1 15 ? 1.55 6.117 7.148 1 98.62 15 LEU B O 1
ATOM 1469 N N . LYS B 1 16 ? 2.26 6.336 9.25 1 98.31 16 LYS B N 1
ATOM 1470 C CA . LYS B 1 16 ? 1.473 5.203 9.734 1 98.31 16 LYS B CA 1
ATOM 1471 C C . LYS B 1 16 ? -0.009 5.395 9.422 1 98.31 16 LYS B C 1
ATOM 1473 O O . LYS B 1 16 ? -0.668 4.473 8.93 1 98.31 16 LYS B O 1
ATOM 1478 N N . ASN B 1 17 ? -0.495 6.559 9.688 1 98.19 17 ASN B N 1
ATOM 1479 C CA . ASN B 1 17 ? -1.902 6.852 9.438 1 98.19 17 ASN B CA 1
ATOM 1480 C C . ASN B 1 17 ? -2.236 6.773 7.949 1 98.19 17 ASN B C 1
ATOM 1482 O O . ASN B 1 17 ? -3.283 6.246 7.57 1 98.19 17 ASN B O 1
ATOM 1486 N N . GLU B 1 18 ? -1.364 7.309 7.148 1 98.69 18 GLU B N 1
ATOM 1487 C CA . GLU B 1 18 ? -1.594 7.273 5.707 1 98.69 18 GLU B CA 1
ATOM 1488 C C . GLU B 1 18 ? -1.551 5.844 5.176 1 98.69 18 GLU B C 1
ATOM 1490 O O . GLU B 1 18 ? -2.391 5.453 4.363 1 98.69 18 GLU B O 1
ATOM 1495 N N . LEU B 1 19 ? -0.541 5.066 5.594 1 98.25 19 LEU B N 1
ATOM 1496 C CA . LEU B 1 19 ? -0.45 3.674 5.172 1 98.25 19 LEU B CA 1
ATOM 1497 C C . LEU B 1 19 ? -1.701 2.9 5.574 1 98.25 19 LEU B C 1
ATOM 1499 O O . LEU B 1 19 ? -2.209 2.084 4.801 1 98.25 19 LEU B O 1
ATOM 1503 N N . THR B 1 20 ? -2.223 3.148 6.746 1 98.31 20 THR B N 1
ATOM 1504 C CA . THR B 1 20 ? -3.463 2.539 7.215 1 98.31 20 THR B CA 1
ATOM 1505 C C . THR B 1 20 ? -4.633 2.932 6.316 1 98.31 20 THR B C 1
ATOM 1507 O O . THR B 1 20 ? -5.414 2.078 5.898 1 98.31 20 THR B O 1
ATOM 1510 N N . ALA B 1 21 ? -4.688 4.223 6.051 1 98.5 21 ALA B N 1
ATOM 1511 C CA . ALA B 1 21 ? -5.77 4.746 5.219 1 98.5 21 ALA B CA 1
ATOM 1512 C C . ALA B 1 21 ? -5.727 4.145 3.82 1 98.5 21 ALA B C 1
ATOM 1514 O O . ALA B 1 21 ? -6.766 3.797 3.254 1 98.5 21 ALA B O 1
ATOM 1515 N N . ILE B 1 22 ? -4.551 4.004 3.238 1 98.44 22 ILE B N 1
ATOM 1516 C CA . ILE B 1 22 ? -4.379 3.412 1.916 1 98.44 22 ILE B CA 1
ATOM 1517 C C . ILE B 1 22 ? -5.012 2.021 1.891 1 98.44 22 ILE B C 1
ATOM 1519 O O . ILE B 1 22 ? -5.84 1.725 1.024 1 98.44 22 ILE B O 1
ATOM 1523 N N . ASN B 1 23 ? -4.664 1.235 2.85 1 97.94 23 ASN B N 1
ATOM 1524 C CA . ASN B 1 23 ? -5.133 -0.146 2.887 1 97.94 23 ASN B CA 1
ATOM 1525 C C . ASN B 1 23 ? -6.633 -0.221 3.162 1 97.94 23 ASN B C 1
ATOM 1527 O O . ASN B 1 23 ? -7.336 -1.05 2.578 1 97.94 23 ASN B O 1
ATOM 1531 N N . GLN B 1 24 ? -7.141 0.612 4.082 1 98.38 24 GLN B N 1
ATOM 1532 C CA . GLN B 1 24 ? -8.57 0.618 4.383 1 98.38 24 GLN B CA 1
ATOM 1533 C C . GLN B 1 24 ? -9.391 1.005 3.154 1 98.38 24 GLN B C 1
ATOM 1535 O O . GLN B 1 24 ? -10.352 0.323 2.807 1 98.38 24 GLN B O 1
ATOM 1540 N N . TYR B 1 25 ? -8.969 2.115 2.488 1 98.5 25 TYR B N 1
ATOM 1541 C CA . TYR B 1 25 ? -9.68 2.574 1.298 1 98.5 25 TYR B CA 1
ATOM 1542 C C . TYR B 1 25 ? -9.609 1.533 0.188 1 98.5 25 TYR B C 1
ATOM 1544 O O . TYR B 1 25 ? -10.57 1.355 -0.564 1 98.5 25 TYR B O 1
ATOM 1552 N N . TRP B 1 26 ? -8.484 0.876 0.07 1 97.88 26 TRP B N 1
ATOM 1553 C CA . TRP B 1 26 ? -8.336 -0.147 -0.959 1 97.88 26 TRP B CA 1
ATOM 1554 C C . TRP B 1 26 ? -9.258 -1.331 -0.685 1 97.88 26 TRP B C 1
ATOM 1556 O O . TRP B 1 26 ? -9.945 -1.813 -1.587 1 97.88 26 TRP B O 1
ATOM 1566 N N . LEU B 1 27 ? -9.312 -1.789 0.542 1 98 27 LEU B N 1
ATOM 1567 C CA . LEU B 1 27 ? -10.211 -2.875 0.918 1 98 27 LEU B CA 1
ATOM 1568 C C . LEU B 1 27 ? -11.664 -2.488 0.665 1 98 27 LEU B C 1
ATOM 1570 O O . LEU B 1 27 ? -12.43 -3.268 0.087 1 98 27 LEU B O 1
ATOM 1574 N N . HIS B 1 28 ? -12.016 -1.286 1.062 1 98.44 28 HIS B N 1
ATOM 1575 C CA . HIS B 1 28 ? -13.391 -0.82 0.885 1 98.44 28 HIS B CA 1
ATOM 1576 C C . HIS B 1 28 ? -13.727 -0.659 -0.592 1 98.44 28 HIS B C 1
ATOM 1578 O O . HIS B 1 28 ? -14.867 -0.893 -1 1 98.44 28 HIS B O 1
ATOM 1584 N N . TYR B 1 29 ? -12.742 -0.176 -1.411 1 98.38 29 TYR B N 1
ATOM 1585 C CA . TYR B 1 29 ? -12.906 -0.168 -2.861 1 98.38 29 TYR B CA 1
ATOM 1586 C C . TYR B 1 29 ? -13.328 -1.542 -3.369 1 98.38 29 TYR B C 1
ATOM 1588 O O . TYR B 1 29 ? -14.328 -1.67 -4.078 1 98.38 29 TYR B O 1
ATOM 1596 N N . ARG B 1 30 ? -12.719 -2.574 -2.953 1 97.62 30 ARG B N 1
ATOM 1597 C CA . ARG B 1 30 ? -12.992 -3.926 -3.434 1 97.62 30 ARG B CA 1
ATOM 1598 C C . ARG B 1 30 ? -14.32 -4.445 -2.896 1 97.62 30 ARG B C 1
ATOM 1600 O O . ARG B 1 30 ? -15.039 -5.164 -3.594 1 97.62 30 ARG B O 1
ATOM 1607 N N . LEU B 1 31 ? -14.641 -4.066 -1.658 1 97.12 31 LEU B N 1
ATOM 1608 C CA . LEU B 1 31 ? -15.93 -4.445 -1.097 1 97.12 31 LEU B CA 1
ATOM 1609 C C . LEU B 1 31 ? -17.078 -3.836 -1.902 1 97.12 31 LEU B C 1
ATOM 1611 O O . LEU B 1 31 ? -17.984 -4.547 -2.334 1 97.12 31 LEU B O 1
ATOM 1615 N N . TYR B 1 32 ? -16.984 -2.514 -2.135 1 97.5 32 TYR B N 1
ATOM 1616 C CA . TYR B 1 32 ? -18.016 -1.827 -2.904 1 97.5 32 TYR B CA 1
ATOM 1617 C C . TYR B 1 32 ? -18.125 -2.406 -4.309 1 97.5 32 TYR B C 1
ATOM 1619 O O . TYR B 1 32 ? -19.234 -2.602 -4.824 1 97.5 32 TYR B O 1
ATOM 1627 N N . ASP B 1 33 ? -16.984 -2.623 -4.879 1 95.94 33 ASP B N 1
ATOM 1628 C CA . ASP B 1 33 ? -16.969 -3.219 -6.211 1 95.94 33 ASP B CA 1
ATOM 1629 C C . ASP B 1 33 ? -17.656 -4.578 -6.215 1 95.94 33 ASP B C 1
ATOM 1631 O O . ASP B 1 33 ? -18.469 -4.863 -7.098 1 95.94 33 ASP B O 1
ATOM 1635 N N . HIS B 1 34 ? -17.406 -5.371 -5.188 1 94.5 34 HIS B N 1
ATOM 1636 C CA . HIS B 1 34 ? -18 -6.699 -5.039 1 94.5 34 HIS B CA 1
ATOM 1637 C C . HIS B 1 34 ? -19.516 -6.609 -4.82 1 94.5 34 HIS B C 1
ATOM 1639 O O . HIS B 1 34 ? -20.266 -7.461 -5.297 1 94.5 34 HIS B O 1
ATOM 1645 N N . TRP B 1 35 ? -19.922 -5.547 -4.121 1 94.62 35 TRP B N 1
ATOM 1646 C CA . TRP B 1 35 ? -21.328 -5.359 -3.799 1 94.62 35 TRP B CA 1
ATOM 1647 C C . TRP B 1 35 ? -22.094 -4.746 -4.97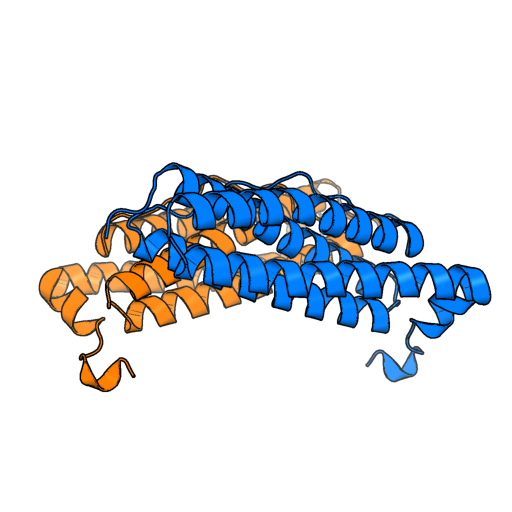7 1 94.62 35 TRP B C 1
ATOM 1649 O O . TRP B 1 35 ? -23.312 -4.609 -4.934 1 94.62 35 TRP B O 1
ATOM 1659 N N . GLY B 1 36 ? -21.375 -4.309 -6.031 1 94 36 GLY B N 1
ATOM 1660 C CA . GLY B 1 36 ? -22 -3.686 -7.188 1 94 36 GLY B CA 1
ATOM 1661 C C . GLY B 1 36 ? -22.266 -2.207 -6.992 1 94 36 GLY B C 1
ATOM 1662 O O . GLY B 1 36 ? -23 -1.594 -7.785 1 94 36 GLY B O 1
ATOM 1663 N N . VAL B 1 37 ? -21.734 -1.635 -5.895 1 96.56 37 VAL B N 1
ATOM 1664 C CA . VAL B 1 37 ? -21.875 -0.205 -5.633 1 96.56 37 VAL B CA 1
ATOM 1665 C C . VAL B 1 37 ? -20.703 0.547 -6.258 1 96.56 37 VAL B C 1
ATOM 1667 O O . VAL B 1 37 ? -19.875 1.115 -5.543 1 96.56 37 VAL B O 1
ATOM 1670 N N . ARG B 1 38 ? -20.719 0.699 -7.523 1 96 38 ARG B N 1
ATOM 1671 C CA . ARG B 1 38 ? -19.531 0.96 -8.336 1 96 38 ARG B CA 1
ATOM 1672 C C . ARG B 1 38 ? -19.078 2.414 -8.203 1 96 38 ARG B C 1
ATOM 1674 O O . ARG B 1 38 ? -17.891 2.709 -8.266 1 96 38 ARG B O 1
ATOM 1681 N N . LYS B 1 39 ? -19.984 3.314 -8.125 1 96.56 39 LYS B N 1
ATOM 1682 C CA . LYS B 1 39 ? -19.609 4.715 -8 1 96.56 39 LYS B CA 1
ATOM 1683 C C . LYS B 1 39 ? -18.859 4.969 -6.691 1 96.56 39 LYS B C 1
ATOM 1685 O O . LYS B 1 39 ? -17.906 5.742 -6.648 1 96.56 39 LYS B O 1
ATOM 1690 N N . LEU B 1 40 ? -19.312 4.305 -5.637 1 97.88 40 LEU B N 1
ATOM 1691 C CA . LEU B 1 40 ? -18.578 4.398 -4.371 1 97.88 40 LEU B CA 1
ATOM 1692 C C . LEU B 1 40 ? -17.25 3.682 -4.457 1 97.88 40 LEU B C 1
ATOM 1694 O O . LEU B 1 40 ? -16.266 4.105 -3.83 1 97.88 40 LEU B O 1
ATOM 1698 N N . ALA B 1 41 ? -17.234 2.58 -5.191 1 97.75 41 ALA B N 1
ATOM 1699 C CA . ALA B 1 41 ? -15.969 1.889 -5.398 1 97.75 41 ALA B CA 1
ATOM 1700 C C . ALA B 1 41 ? -14.93 2.818 -6.027 1 97.75 41 ALA B C 1
ATOM 1702 O O . ALA B 1 41 ? -13.781 2.877 -5.578 1 97.75 41 ALA B O 1
ATOM 1703 N N . GLU B 1 42 ? -15.305 3.525 -7.016 1 97.25 42 GLU B N 1
ATOM 1704 C CA . GLU B 1 42 ? -14.414 4.469 -7.684 1 97.25 42 GLU B CA 1
ATOM 1705 C C . GLU B 1 42 ? -13.961 5.57 -6.727 1 97.25 42 GLU B C 1
ATOM 1707 O O . GLU B 1 42 ? -12.805 5.992 -6.762 1 97.25 42 GLU B O 1
ATOM 1712 N N . PHE B 1 43 ? -14.953 6.016 -5.973 1 98.06 43 PHE B N 1
ATOM 1713 C CA . PHE B 1 43 ? -14.641 7.016 -4.961 1 98.06 43 PHE B CA 1
ATOM 1714 C C . PHE B 1 43 ? -13.555 6.508 -4.016 1 98.06 43 PHE B C 1
ATOM 1716 O O . PHE B 1 43 ? -12.586 7.211 -3.744 1 98.06 43 PHE B O 1
ATOM 1723 N N . GLU B 1 44 ? -13.719 5.262 -3.482 1 98.31 44 GLU B N 1
ATOM 1724 C CA . GLU B 1 44 ? -12.75 4.652 -2.572 1 98.31 44 GLU B CA 1
ATOM 1725 C C . GLU B 1 44 ? -11.375 4.531 -3.223 1 98.31 44 GLU B C 1
ATOM 1727 O O . GLU B 1 44 ? -10.359 4.801 -2.586 1 98.31 44 GLU B O 1
ATOM 1732 N N . LYS B 1 45 ? -11.328 4.094 -4.43 1 97.69 45 LYS B N 1
ATOM 1733 C CA . LYS B 1 45 ? -10.078 3.961 -5.168 1 97.69 45 LYS B CA 1
ATOM 1734 C C . LYS B 1 45 ? -9.352 5.297 -5.262 1 97.69 45 LYS B C 1
ATOM 1736 O O . LYS B 1 45 ? -8.141 5.371 -5.012 1 97.69 45 LYS B O 1
ATOM 1741 N N . HIS B 1 46 ? -10.055 6.316 -5.605 1 98.12 46 HIS B N 1
ATOM 1742 C CA . HIS B 1 46 ? -9.492 7.66 -5.699 1 98.12 46 HIS B CA 1
ATOM 1743 C C . HIS B 1 46 ? -8.906 8.109 -4.363 1 98.12 46 HIS B C 1
ATOM 1745 O O . HIS B 1 46 ? -7.836 8.719 -4.32 1 98.12 46 HIS B O 1
ATOM 1751 N N . GLU B 1 47 ? -9.664 7.832 -3.307 1 98.25 47 GLU B N 1
ATOM 1752 C CA . GLU B 1 47 ? -9.195 8.211 -1.98 1 98.25 47 GLU B CA 1
ATOM 1753 C C . GLU B 1 47 ? -7.922 7.457 -1.607 1 98.25 47 GLU B C 1
ATOM 1755 O O . GLU B 1 47 ? -7.02 8.016 -0.983 1 98.25 47 GLU B O 1
ATOM 1760 N N . SER B 1 48 ? -7.859 6.18 -1.946 1 98 48 SER B N 1
ATOM 1761 C CA . SER B 1 48 ? -6.664 5.387 -1.668 1 98 48 SER B CA 1
ATOM 1762 C C . SER B 1 48 ? -5.441 5.961 -2.377 1 98 48 SER B C 1
ATOM 1764 O O . SER B 1 48 ? -4.355 6.016 -1.801 1 98 48 SER B O 1
ATOM 1766 N N . ILE B 1 49 ? -5.629 6.41 -3.582 1 97.44 49 ILE B N 1
ATOM 1767 C CA . ILE B 1 49 ? -4.551 7.004 -4.363 1 97.44 49 ILE B CA 1
ATOM 1768 C C . ILE B 1 49 ? -4.113 8.32 -3.717 1 97.44 49 ILE B C 1
ATOM 1770 O O . ILE B 1 49 ? -2.916 8.602 -3.623 1 97.44 49 ILE B O 1
ATOM 1774 N N . ASP B 1 50 ? -5.059 9.086 -3.281 1 98.38 50 ASP B N 1
ATOM 1775 C CA . ASP B 1 50 ? -4.734 10.344 -2.611 1 98.38 50 ASP B CA 1
ATOM 1776 C C . ASP B 1 50 ? -3.881 10.094 -1.368 1 98.38 50 ASP B C 1
ATOM 1778 O O . ASP B 1 50 ? -2.895 10.797 -1.135 1 98.38 50 ASP B O 1
ATOM 1782 N N . GLU B 1 51 ? -4.25 9.102 -0.583 1 98.69 51 GLU B N 1
ATOM 1783 C CA . GLU B 1 51 ? -3.49 8.773 0.619 1 98.69 51 GLU B CA 1
ATOM 1784 C C . GLU B 1 51 ? -2.098 8.266 0.268 1 98.69 51 GLU B C 1
ATOM 1786 O O . GLU B 1 51 ? -1.145 8.469 1.023 1 98.69 51 GLU B O 1
ATOM 1791 N N . MET B 1 52 ? -1.964 7.59 -0.855 1 97.94 52 MET B N 1
ATOM 1792 C CA . MET B 1 52 ? -0.654 7.133 -1.308 1 97.94 52 MET B CA 1
ATOM 1793 C C . MET B 1 52 ? 0.262 8.312 -1.607 1 97.94 52 MET B C 1
ATOM 1795 O O . MET B 1 52 ? 1.454 8.273 -1.298 1 97.94 52 MET B O 1
ATOM 1799 N N . LYS B 1 53 ? -0.31 9.336 -2.209 1 98.38 53 LYS B N 1
ATOM 1800 C CA . LYS B 1 53 ? 0.466 10.547 -2.463 1 98.38 53 LYS B CA 1
ATOM 1801 C C . LYS B 1 53 ? 0.935 11.188 -1.157 1 98.38 53 LYS B C 1
ATOM 1803 O O . LYS B 1 53 ? 2.072 11.648 -1.061 1 98.38 53 LYS B O 1
ATOM 1808 N N . HIS B 1 54 ? 0.015 11.234 -0.154 1 98.75 54 HIS B N 1
ATOM 1809 C CA . HIS B 1 54 ? 0.39 11.758 1.154 1 98.75 54 HIS B CA 1
ATOM 1810 C C . HIS B 1 54 ? 1.533 10.953 1.764 1 98.75 54 HIS B C 1
ATOM 1812 O O . HIS B 1 54 ? 2.52 11.523 2.232 1 98.75 54 HIS B O 1
ATOM 1818 N N . ALA B 1 55 ? 1.392 9.664 1.718 1 98.56 55 ALA B N 1
ATOM 1819 C CA . ALA B 1 55 ? 2.414 8.773 2.273 1 98.56 55 ALA B CA 1
ATOM 1820 C C . ALA B 1 55 ? 3.758 8.992 1.583 1 98.56 55 ALA B C 1
ATOM 1822 O O . ALA B 1 55 ? 4.801 9.016 2.238 1 98.56 55 ALA B O 1
ATOM 1823 N N . ASP B 1 56 ? 3.688 9.164 0.321 1 98.25 56 ASP B N 1
ATOM 1824 C CA . ASP B 1 56 ? 4.895 9.359 -0.475 1 98.25 56 ASP B CA 1
ATOM 1825 C C . ASP B 1 56 ? 5.605 10.648 -0.077 1 98.25 56 ASP B C 1
ATOM 1827 O O . ASP B 1 56 ? 6.824 10.656 0.13 1 98.25 56 ASP B O 1
ATOM 1831 N N . MET B 1 57 ? 4.859 11.695 0.056 1 98.62 57 MET B N 1
ATOM 1832 C CA . MET B 1 57 ? 5.426 12.984 0.442 1 98.62 57 MET B CA 1
ATOM 1833 C C . MET B 1 57 ? 6.047 12.914 1.832 1 98.62 57 MET B C 1
ATOM 1835 O O . MET B 1 57 ? 7.125 13.461 2.062 1 98.62 57 MET B O 1
ATOM 1839 N N . VAL B 1 58 ? 5.395 12.258 2.703 1 98.81 58 VAL B N 1
ATOM 1840 C CA . VAL B 1 58 ? 5.859 12.133 4.082 1 98.81 58 VAL B CA 1
ATOM 1841 C C . VAL B 1 58 ? 7.145 11.312 4.117 1 98.81 58 VAL B C 1
ATOM 1843 O O . VAL B 1 58 ? 8.117 11.695 4.77 1 98.81 58 VAL B O 1
ATOM 1846 N N . ALA B 1 59 ? 7.199 10.203 3.404 1 98.38 59 ALA B N 1
ATOM 1847 C CA . ALA B 1 59 ? 8.375 9.344 3.361 1 98.38 59 ALA B CA 1
ATOM 1848 C C . ALA B 1 59 ? 9.586 10.094 2.814 1 98.38 59 ALA B C 1
ATOM 1850 O O . ALA B 1 59 ? 10.688 9.984 3.363 1 98.38 59 ALA B O 1
ATOM 1851 N N . GLU B 1 60 ? 9.328 10.828 1.782 1 97.69 60 GLU B N 1
ATOM 1852 C CA . GLU B 1 60 ? 10.398 11.625 1.2 1 97.69 60 GLU B CA 1
ATOM 1853 C C . GLU B 1 60 ? 10.961 12.625 2.211 1 97.69 60 GLU B C 1
ATOM 1855 O O . GLU B 1 60 ? 12.18 12.797 2.311 1 97.69 60 GLU B O 1
ATOM 1860 N N . ARG B 1 61 ? 10.094 13.273 2.939 1 98.56 61 ARG B N 1
ATOM 1861 C CA . ARG B 1 61 ? 10.508 14.266 3.92 1 98.56 61 ARG B CA 1
ATOM 1862 C C . ARG B 1 61 ? 11.312 13.625 5.047 1 98.56 61 ARG B C 1
ATOM 1864 O O . ARG B 1 61 ? 12.297 14.188 5.516 1 98.56 61 ARG B O 1
ATOM 1871 N N . ILE B 1 62 ? 10.906 12.445 5.473 1 98.44 62 ILE B N 1
ATOM 1872 C CA . ILE B 1 62 ? 11.617 11.719 6.52 1 98.44 62 ILE B CA 1
ATOM 1873 C C . ILE B 1 62 ? 13.055 11.438 6.07 1 98.44 62 ILE B C 1
ATOM 1875 O O . ILE B 1 62 ? 14.008 11.688 6.812 1 98.44 62 ILE B O 1
ATOM 1879 N N . LEU B 1 63 ? 13.188 10.953 4.859 1 97 63 LEU B N 1
ATOM 1880 C CA . LEU B 1 63 ? 14.508 10.633 4.328 1 97 63 LEU B CA 1
ATOM 1881 C C . LEU B 1 63 ? 15.352 11.898 4.18 1 97 63 LEU B C 1
ATOM 1883 O O . LEU B 1 63 ? 16.547 11.891 4.492 1 97 63 LEU B O 1
ATOM 1887 N N . PHE B 1 64 ? 14.734 12.984 3.742 1 96.75 64 PHE B N 1
ATOM 1888 C CA . PHE B 1 64 ? 15.422 14.266 3.602 1 96.75 64 PHE B CA 1
ATOM 1889 C C . PHE B 1 64 ? 16.031 14.703 4.93 1 96.75 64 PHE B C 1
ATOM 1891 O O . PHE B 1 64 ? 17.125 15.281 4.961 1 96.75 64 PHE B O 1
ATOM 1898 N N . LEU B 1 65 ? 15.359 14.398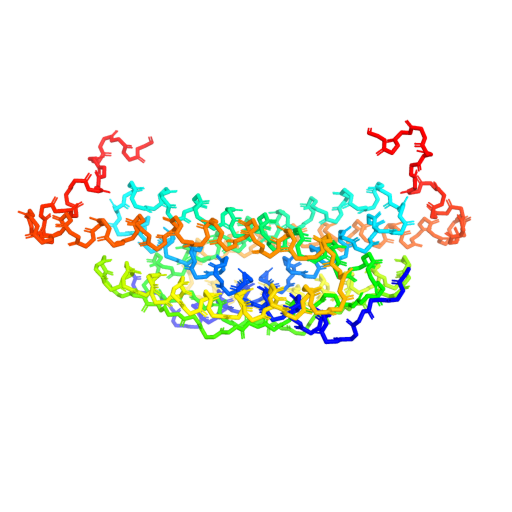 5.988 1 97.44 65 LEU B N 1
ATOM 1899 C CA . LEU B 1 65 ? 15.781 14.812 7.324 1 97.44 65 LEU B CA 1
ATOM 1900 C C . LEU B 1 65 ? 16.656 13.742 7.973 1 97.44 65 LEU B C 1
ATOM 1902 O O . LEU B 1 65 ? 16.844 13.75 9.195 1 97.44 65 LEU B O 1
ATOM 1906 N N . ASP B 1 66 ? 17.062 12.75 7.203 1 95.5 66 ASP B N 1
ATOM 1907 C CA . ASP B 1 66 ? 17.969 11.68 7.59 1 95.5 66 ASP B CA 1
ATOM 1908 C C . ASP B 1 66 ? 17.297 10.711 8.562 1 95.5 66 ASP B C 1
ATOM 1910 O O . ASP B 1 66 ? 17.953 10.109 9.406 1 95.5 66 ASP B O 1
ATOM 1914 N N . GLY B 1 67 ? 15.961 10.719 8.484 1 96.31 67 GLY B N 1
ATOM 1915 C CA . GLY B 1 67 ? 15.203 9.703 9.203 1 96.31 67 GLY B CA 1
ATOM 1916 C C . GLY B 1 67 ? 14.93 8.461 8.367 1 96.31 67 GLY B C 1
ATOM 1917 O O . GLY B 1 67 ? 15.344 8.391 7.211 1 96.31 67 GLY B O 1
ATOM 1918 N N . LEU B 1 68 ? 14.312 7.5 9 1 95.25 68 LEU B N 1
ATOM 1919 C CA . LEU B 1 68 ? 13.898 6.277 8.328 1 95.25 68 LEU B CA 1
ATOM 1920 C C . LEU B 1 68 ? 12.383 6.125 8.352 1 95.25 68 LEU B C 1
ATOM 1922 O O . LEU B 1 68 ? 11.781 5.98 9.422 1 95.25 68 LEU B O 1
ATOM 1926 N N . PRO B 1 69 ? 11.766 6.191 7.156 1 97.75 69 PRO B N 1
ATOM 1927 C CA . PRO B 1 69 ? 10.312 5.973 7.133 1 97.75 69 PRO B CA 1
ATOM 1928 C C . PRO B 1 69 ? 9.922 4.551 7.527 1 97.75 69 PRO B C 1
ATOM 1930 O O . PRO B 1 69 ? 10.484 3.584 7.004 1 97.75 69 PRO B O 1
ATOM 1933 N N . ASN B 1 70 ? 9.023 4.414 8.406 1 96.94 70 ASN B N 1
ATOM 1934 C CA . ASN B 1 70 ? 8.57 3.105 8.867 1 96.94 70 ASN B CA 1
ATOM 1935 C C . ASN B 1 70 ? 7.359 2.623 8.07 1 96.94 70 ASN B C 1
ATOM 1937 O O . ASN B 1 70 ? 6.219 2.957 8.406 1 96.94 70 ASN B O 1
ATOM 1941 N N . PHE B 1 71 ? 7.555 1.72 7.125 1 96.56 71 PHE B N 1
ATOM 1942 C CA . PHE B 1 71 ? 6.504 1.208 6.254 1 96.56 71 PHE B CA 1
ATOM 1943 C C . PHE B 1 71 ? 5.918 -0.084 6.816 1 96.56 71 PHE B C 1
ATOM 1945 O O . PHE B 1 71 ? 5.098 -0.735 6.164 1 96.56 71 PHE B O 1
ATOM 1952 N N . GLN B 1 72 ? 6.324 -0.477 8.023 1 93 72 GLN B N 1
ATOM 1953 C CA . GLN B 1 72 ? 5.871 -1.727 8.625 1 93 72 GLN B CA 1
ATOM 1954 C C . GLN B 1 72 ? 4.73 -1.481 9.609 1 93 72 GLN B C 1
ATOM 1956 O O . GLN B 1 72 ? 3.984 -2.404 9.945 1 93 72 GLN B O 1
ATOM 1961 N N . LEU B 1 73 ? 4.629 -0.308 9.984 1 92.81 73 LEU B N 1
ATOM 1962 C CA . LEU B 1 73 ? 3.658 -0.005 11.023 1 92.81 73 LEU B CA 1
ATOM 1963 C C . LEU B 1 73 ? 2.324 0.421 10.422 1 92.81 73 LEU B C 1
ATOM 1965 O O . LEU B 1 73 ? 2.264 1.396 9.672 1 92.81 73 LEU B O 1
ATOM 1969 N N . LEU B 1 74 ? 1.277 -0.318 10.727 1 94.62 74 LEU B N 1
ATOM 1970 C CA . LEU B 1 74 ? -0.099 0.006 10.375 1 94.62 74 LEU B CA 1
ATOM 1971 C C . LEU B 1 74 ? -0.967 0.139 11.617 1 94.62 74 LEU B C 1
ATOM 1973 O O . LEU B 1 74 ? -0.715 -0.524 12.633 1 94.62 74 LEU B O 1
ATOM 1977 N N . GLY B 1 75 ? -1.866 1.033 11.57 1 93.56 75 GLY B N 1
ATOM 1978 C CA . GLY B 1 75 ? -2.918 1.023 12.578 1 93.56 75 GLY B CA 1
ATOM 1979 C C . GLY B 1 75 ? -4.004 0.003 12.289 1 93.56 75 GLY B C 1
ATOM 1980 O O . GLY B 1 75 ? -3.879 -0.805 11.367 1 93.56 75 GLY B O 1
ATOM 1981 N N . ARG B 1 76 ? -4.973 0.063 13.164 1 93.69 76 ARG B N 1
ATOM 1982 C CA . ARG B 1 76 ? -6.102 -0.846 13 1 93.69 76 ARG B CA 1
ATOM 1983 C C . ARG B 1 76 ? -6.992 -0.403 11.844 1 93.69 76 ARG B C 1
ATOM 1985 O O . ARG B 1 76 ? -7.355 0.771 11.75 1 93.69 76 ARG B O 1
ATOM 1992 N N . LEU B 1 77 ? -7.258 -1.335 10.945 1 96.5 77 LEU B N 1
ATOM 1993 C CA . LEU B 1 77 ? -8.219 -1.05 9.883 1 96.5 77 LEU B CA 1
ATOM 1994 C C . LEU B 1 77 ? -9.648 -1.22 10.391 1 96.5 77 LEU B C 1
ATOM 1996 O O . LEU B 1 77 ? -9.938 -2.15 11.141 1 96.5 77 LEU B O 1
ATOM 2000 N N . ARG B 1 78 ? -10.523 -0.341 10.047 1 96 78 ARG B N 1
ATOM 2001 C CA . ARG B 1 78 ? -11.961 -0.47 10.266 1 96 78 ARG B CA 1
ATOM 2002 C C . ARG B 1 78 ? -12.664 -0.974 9.008 1 96 78 ARG B C 1
ATOM 2004 O O . ARG B 1 78 ? -12.656 -0.302 7.977 1 96 78 ARG B O 1
ATOM 2011 N N . ILE B 1 79 ? -13.219 -2.092 9.102 1 94.56 79 ILE B N 1
ATOM 2012 C CA . ILE B 1 79 ? -13.859 -2.697 7.941 1 94.56 79 ILE B CA 1
ATOM 2013 C C . ILE B 1 79 ? -15.375 -2.658 8.109 1 94.56 79 ILE B C 1
ATOM 2015 O O . ILE B 1 79 ? -15.906 -3.107 9.133 1 94.56 79 ILE B O 1
ATOM 2019 N N . GLY B 1 80 ? -16.031 -2.057 7.215 1 93.69 80 GLY B N 1
ATOM 2020 C CA . GLY B 1 80 ? -17.484 -2.037 7.219 1 93.69 80 GLY B CA 1
ATOM 2021 C C . GLY B 1 80 ? -18.094 -3.207 6.473 1 93.69 80 GLY B C 1
ATOM 2022 O O . GLY B 1 80 ? -17.531 -3.695 5.496 1 93.69 80 GLY B O 1
ATOM 2023 N N . GLU B 1 81 ? -19.297 -3.654 6.934 1 93.88 81 GLU B N 1
ATOM 2024 C CA . GLU B 1 81 ? -20 -4.777 6.312 1 93.88 81 GLU B CA 1
ATOM 2025 C C . GLU B 1 81 ? -21.234 -4.305 5.555 1 93.88 81 GLU B C 1
ATOM 2027 O O . GLU B 1 81 ? -22.016 -5.121 5.07 1 93.88 81 GLU B O 1
ATOM 2032 N N . SER B 1 82 ? -21.453 -3.084 5.582 1 97.31 82 SER B N 1
ATOM 2033 C CA . SER B 1 82 ? -22.484 -2.418 4.805 1 97.31 82 SER B CA 1
ATOM 2034 C C . SER B 1 82 ? -22 -1.072 4.273 1 97.31 82 SER B C 1
ATOM 2036 O O . SER B 1 82 ? -20.969 -0.564 4.707 1 97.31 82 SER B O 1
ATOM 2038 N N . VAL B 1 83 ? -22.781 -0.549 3.346 1 98 83 VAL B N 1
ATOM 2039 C CA . VAL B 1 83 ? -22.406 0.725 2.738 1 98 83 VAL B CA 1
ATOM 2040 C C . VAL B 1 83 ? -22.25 1.786 3.824 1 98 83 VAL B C 1
ATOM 2042 O O . VAL B 1 83 ? -21.234 2.486 3.867 1 98 83 VAL B O 1
ATOM 2045 N N . GLN B 1 84 ? -23.219 1.868 4.664 1 97.94 84 GLN B N 1
ATOM 2046 C CA . GLN B 1 84 ? -23.172 2.893 5.703 1 97.94 84 GLN B CA 1
ATOM 2047 C C . GLN B 1 84 ? -22.016 2.652 6.672 1 97.94 84 GLN B C 1
ATOM 2049 O O . GLN B 1 84 ? -21.359 3.6 7.109 1 97.94 84 GLN B O 1
ATOM 2054 N N . GLU B 1 85 ? -21.797 1.455 7.031 1 98.38 85 GLU B N 1
ATOM 2055 C CA . GLU B 1 85 ? -20.703 1.121 7.941 1 98.38 85 GLU B CA 1
ATOM 2056 C C . GLU B 1 85 ? -19.359 1.452 7.324 1 98.38 85 GLU B C 1
ATOM 2058 O O . GLU B 1 85 ? -18.438 1.871 8.031 1 98.38 85 GLU B O 1
ATOM 2063 N N . VAL B 1 86 ? -19.203 1.151 6.027 1 98.56 86 VAL B N 1
ATOM 2064 C CA . VAL B 1 86 ? -17.969 1.479 5.328 1 98.56 86 VAL B CA 1
ATOM 2065 C C . VAL B 1 86 ? -17.719 2.988 5.375 1 98.56 86 VAL B C 1
ATOM 2067 O O . VAL B 1 86 ? -16.625 3.439 5.707 1 98.56 86 VAL B O 1
ATOM 2070 N N . LEU B 1 87 ? -18.75 3.756 5.094 1 98.69 87 LEU B N 1
ATOM 2071 C CA . LEU B 1 87 ? -18.656 5.211 5.156 1 98.69 87 LEU B CA 1
ATOM 2072 C C . LEU B 1 87 ? -18.266 5.672 6.555 1 98.69 87 LEU B C 1
ATOM 2074 O O . LEU B 1 87 ? -17.406 6.551 6.707 1 98.69 87 LEU B O 1
ATOM 2078 N N . GLN B 1 88 ? -18.875 5.066 7.508 1 98.75 88 GLN B N 1
ATOM 2079 C CA . GLN B 1 88 ? -18.578 5.441 8.883 1 98.75 88 GLN B CA 1
ATOM 2080 C C . GLN B 1 88 ? -17.141 5.098 9.258 1 98.75 88 GLN B C 1
ATOM 2082 O O . GLN B 1 88 ? -16.453 5.879 9.922 1 98.75 88 GLN B O 1
ATOM 2087 N N . ALA B 1 89 ? -16.75 3.904 8.891 1 98.62 89 ALA B N 1
ATOM 2088 C CA . ALA B 1 89 ? -15.367 3.482 9.148 1 98.62 89 ALA B CA 1
ATOM 2089 C C . ALA B 1 89 ? -14.367 4.469 8.555 1 98.62 89 ALA B C 1
ATOM 2091 O O . ALA B 1 89 ? -13.391 4.836 9.203 1 98.62 89 ALA B O 1
ATOM 2092 N N . ASP B 1 90 ? -14.625 4.887 7.293 1 98.69 90 ASP B N 1
ATOM 2093 C CA . ASP B 1 90 ? -13.742 5.832 6.621 1 98.69 90 ASP B CA 1
ATOM 2094 C C . ASP B 1 90 ? -13.789 7.199 7.301 1 98.69 90 ASP B C 1
ATOM 2096 O O . ASP B 1 90 ? -12.758 7.867 7.434 1 98.69 90 ASP B O 1
ATOM 2100 N N . LEU B 1 91 ? -14.953 7.633 7.711 1 98.75 91 LEU B N 1
ATOM 2101 C CA . LEU B 1 91 ? -15.07 8.898 8.43 1 98.75 91 LEU B CA 1
ATOM 2102 C C . LEU B 1 91 ? -14.273 8.867 9.719 1 98.75 91 LEU B C 1
ATOM 2104 O O . LEU B 1 91 ? -13.539 9.82 10.023 1 98.75 91 LEU B O 1
ATOM 2108 N N . ASP B 1 92 ? -14.398 7.781 10.453 1 98.62 92 ASP B N 1
ATOM 2109 C CA . ASP B 1 92 ? -13.664 7.641 11.703 1 98.62 92 ASP B CA 1
ATOM 2110 C C . ASP B 1 92 ? -12.156 7.703 11.477 1 98.62 92 ASP B C 1
ATOM 2112 O O . ASP B 1 92 ? -11.438 8.344 12.242 1 98.62 92 ASP B O 1
ATOM 2116 N N . LEU B 1 93 ? -11.703 6.996 10.445 1 98.31 93 LEU B N 1
ATOM 2117 C CA . LEU B 1 93 ? -10.289 7.004 10.078 1 98.31 93 LEU B CA 1
ATOM 2118 C C . LEU B 1 93 ? -9.805 8.422 9.805 1 98.31 93 LEU B C 1
ATOM 2120 O O . LEU B 1 93 ? -8.75 8.828 10.289 1 98.31 93 LEU B O 1
ATOM 2124 N N . GLU B 1 94 ? -10.555 9.172 9.023 1 98.5 94 GLU B N 1
ATOM 2125 C CA . GLU B 1 94 ? -10.172 10.531 8.672 1 98.5 94 GLU B CA 1
ATOM 2126 C C . GLU B 1 94 ? -10.18 11.438 9.898 1 98.5 94 GLU B C 1
ATOM 2128 O O . GLU B 1 94 ? -9.297 12.289 10.062 1 98.5 94 GLU B O 1
ATOM 2133 N N . LEU B 1 95 ? -11.164 11.312 10.75 1 98.56 95 LEU B N 1
ATOM 2134 C CA . LEU B 1 95 ? -11.25 12.117 11.969 1 98.56 95 LEU B CA 1
ATOM 2135 C C . LEU B 1 95 ? -10.055 11.852 12.875 1 98.56 95 LEU B C 1
ATOM 2137 O O . LEU B 1 95 ? -9.516 12.781 13.477 1 98.56 95 LEU B O 1
ATOM 2141 N N . GLU B 1 96 ? -9.688 10.648 12.961 1 97.94 96 GLU B N 1
ATOM 2142 C CA . GLU B 1 96 ? -8.57 10.25 13.82 1 97.94 96 GLU B CA 1
ATOM 2143 C C . GLU B 1 96 ? -7.25 10.812 13.305 1 97.94 96 GLU B C 1
ATOM 2145 O O . GLU B 1 96 ? -6.297 10.961 14.078 1 97.94 96 GLU B O 1
ATOM 2150 N N . ALA B 1 97 ? -7.172 11.07 12.031 1 97.94 97 ALA B N 1
ATOM 2151 C CA . ALA B 1 97 ? -5.93 11.555 11.43 1 97.94 97 ALA B CA 1
ATOM 2152 C C . ALA B 1 97 ? -5.707 13.031 11.742 1 97.94 97 ALA B C 1
ATOM 2154 O O . ALA B 1 97 ? -4.59 13.539 11.617 1 97.94 97 ALA B O 1
ATOM 2155 N N . LEU B 1 98 ? -6.711 13.797 12.172 1 98.69 98 LEU B N 1
ATOM 2156 C CA . LEU B 1 98 ? -6.656 15.25 12.25 1 98.69 98 LEU B CA 1
ATOM 2157 C C . LEU B 1 98 ? -5.809 15.695 13.438 1 98.69 98 LEU B C 1
ATOM 2159 O O . LEU B 1 98 ? -4.891 16.5 13.273 1 98.69 98 LEU B O 1
ATOM 2163 N N . PRO B 1 99 ? -6.039 15.18 14.656 1 98.56 99 PRO B N 1
ATOM 2164 C CA . PRO B 1 99 ? -5.32 15.711 15.812 1 98.56 99 PRO B CA 1
ATOM 2165 C C . PRO B 1 99 ? -3.807 15.562 15.695 1 98.56 99 PRO B C 1
ATOM 2167 O O . PRO B 1 99 ? -3.064 16.516 15.93 1 98.56 99 PRO B O 1
ATOM 2170 N N . PRO B 1 100 ? -3.318 14.391 15.266 1 98.5 100 PRO B N 1
ATOM 2171 C CA . PRO B 1 100 ? -1.863 14.281 15.133 1 98.5 100 PRO B CA 1
ATOM 2172 C C . PRO B 1 100 ? -1.283 15.297 14.148 1 98.5 100 PRO B C 1
ATOM 2174 O O . PRO B 1 100 ? -0.161 15.773 14.344 1 98.5 100 PRO B O 1
ATOM 2177 N N . LEU B 1 101 ? -1.972 15.57 13.07 1 98.88 101 LEU B N 1
ATOM 2178 C CA . LEU B 1 101 ? -1.512 16.562 12.102 1 98.88 101 LEU B CA 1
ATOM 2179 C C . LEU B 1 101 ? -1.424 17.953 12.734 1 98.88 101 LEU B C 1
ATOM 2181 O O . LEU B 1 101 ? -0.454 18.672 12.516 1 98.88 101 LEU B O 1
ATOM 2185 N N . ARG B 1 102 ? -2.459 18.297 13.523 1 98.88 102 ARG B N 1
ATOM 2186 C CA . ARG B 1 102 ? -2.467 19.594 14.195 1 98.88 102 ARG B CA 1
ATOM 2187 C C . ARG B 1 102 ? -1.337 19.672 15.219 1 98.88 102 ARG B C 1
ATOM 2189 O O . ARG B 1 102 ? -0.658 20.703 15.305 1 98.88 102 ARG B O 1
ATOM 2196 N N . ASP B 1 103 ? -1.135 18.625 15.992 1 98.81 103 ASP B N 1
ATOM 2197 C CA . ASP B 1 103 ? -0.039 18.562 16.953 1 98.81 103 ASP B CA 1
ATOM 2198 C C . ASP B 1 103 ? 1.312 18.703 16.25 1 98.81 103 ASP B C 1
ATOM 2200 O O . ASP B 1 103 ? 2.199 19.406 16.75 1 98.81 103 ASP B O 1
ATOM 2204 N N . ALA B 1 104 ? 1.478 18.031 15.133 1 98.81 104 ALA B N 1
ATOM 2205 C CA . ALA B 1 104 ? 2.721 18.078 14.375 1 98.81 104 ALA B CA 1
ATOM 2206 C C . ALA B 1 104 ? 3 19.5 13.867 1 98.81 104 ALA B C 1
ATOM 2208 O O . ALA B 1 104 ? 4.133 19.984 13.953 1 98.81 104 ALA B O 1
ATOM 2209 N N . ILE B 1 105 ? 1.944 20.141 13.328 1 98.88 105 ILE B N 1
ATOM 2210 C CA . ILE B 1 105 ? 2.072 21.5 12.828 1 98.88 105 ILE B CA 1
ATOM 2211 C C . ILE B 1 105 ? 2.551 22.422 13.953 1 98.88 105 ILE B C 1
ATOM 2213 O O . ILE B 1 105 ? 3.496 23.188 13.773 1 98.88 105 ILE B O 1
ATOM 2217 N N . GLU B 1 106 ? 1.913 22.312 15.094 1 98.81 106 GLU B N 1
ATOM 2218 C CA . GLU B 1 106 ? 2.279 23.141 16.234 1 98.81 106 GLU B CA 1
ATOM 2219 C C . GLU B 1 106 ? 3.742 22.938 16.625 1 98.81 106 GLU B C 1
ATOM 2221 O O . GLU B 1 106 ? 4.469 23.906 16.844 1 98.81 106 GLU B O 1
ATOM 2226 N N . HIS B 1 107 ? 4.172 21.688 16.719 1 98.81 107 HIS B N 1
ATOM 2227 C CA . HIS B 1 107 ? 5.551 21.391 17.094 1 98.81 107 HIS B CA 1
ATOM 2228 C C . HIS B 1 107 ? 6.535 21.938 16.062 1 98.81 107 HIS B C 1
ATOM 2230 O O . HIS B 1 107 ? 7.562 22.516 16.438 1 98.81 107 HIS B O 1
ATOM 2236 N N . CYS B 1 108 ? 6.254 21.75 14.781 1 98.69 108 CYS B N 1
ATOM 2237 C CA . CYS B 1 108 ? 7.125 22.234 13.711 1 98.69 108 CYS B CA 1
ATOM 2238 C C . CYS B 1 108 ? 7.301 23.75 13.805 1 98.69 108 CYS B C 1
ATOM 2240 O O . CYS B 1 108 ? 8.383 24.266 13.531 1 98.69 108 CYS B O 1
ATOM 2242 N N . GLU B 1 109 ? 6.188 24.453 14.125 1 98.38 109 GLU B N 1
ATOM 2243 C CA . GLU B 1 109 ? 6.27 25.906 14.305 1 98.38 109 GLU B CA 1
ATOM 2244 C C . GLU B 1 109 ? 7.215 26.266 15.445 1 98.38 109 GLU B C 1
ATOM 2246 O O . GLU B 1 109 ? 8.039 27.172 15.312 1 98.38 109 GLU B O 1
ATOM 2251 N N . LYS B 1 110 ? 7.102 25.547 16.516 1 98.38 110 LYS B N 1
ATOM 2252 C CA . LYS B 1 110 ? 7.918 25.797 17.703 1 98.38 110 LYS B CA 1
ATOM 2253 C C . LYS B 1 110 ? 9.406 25.625 17.391 1 98.38 110 LYS B C 1
ATOM 2255 O O . LYS B 1 110 ? 10.242 26.375 17.891 1 98.38 110 LYS B O 1
ATOM 2260 N N . VAL B 1 111 ? 9.695 24.609 16.594 1 97.94 111 VAL B N 1
ATOM 2261 C CA . VAL B 1 111 ? 11.094 24.297 16.328 1 97.94 111 VAL B CA 1
ATOM 2262 C C . VAL B 1 111 ? 11.523 24.906 15 1 97.94 111 VAL B C 1
ATOM 2264 O O . VAL B 1 111 ? 12.609 24.609 14.492 1 97.94 111 VAL B O 1
ATOM 2267 N N . ARG B 1 112 ? 10.727 25.688 14.352 1 97.81 112 ARG B N 1
ATOM 2268 C CA . ARG B 1 112 ? 10.945 26.484 13.148 1 97.81 112 ARG B CA 1
ATOM 2269 C C . ARG B 1 112 ? 11.25 25.609 11.945 1 97.81 112 ARG B C 1
ATOM 2271 O O . ARG B 1 112 ? 12.078 25.953 11.102 1 97.81 112 ARG B O 1
ATOM 2278 N N . ASP B 1 113 ? 10.773 24.422 11.898 1 98.12 113 ASP B N 1
ATOM 2279 C CA . ASP B 1 113 ? 10.773 23.578 10.703 1 98.12 113 ASP B CA 1
ATOM 2280 C C . ASP B 1 113 ? 9.547 23.859 9.836 1 98.12 113 ASP B C 1
ATOM 2282 O O . ASP B 1 113 ? 8.578 23.094 9.859 1 98.12 113 ASP B O 1
ATOM 2286 N N . TYR B 1 114 ? 9.648 24.859 8.992 1 98.25 114 TYR B N 1
ATOM 2287 C CA . TYR B 1 114 ? 8.484 25.359 8.281 1 98.25 114 TYR B CA 1
ATOM 2288 C C . TYR B 1 114 ? 8.156 24.5 7.07 1 98.25 114 TYR B C 1
ATOM 2290 O O . TYR B 1 114 ? 7.008 24.438 6.633 1 98.25 114 TYR B O 1
ATOM 2298 N N . VAL B 1 115 ? 9.156 23.828 6.531 1 98.31 115 VAL B N 1
ATOM 2299 C CA . VAL B 1 115 ? 8.906 22.953 5.391 1 98.31 115 VAL B CA 1
ATOM 2300 C C . VAL B 1 115 ? 8.047 21.766 5.816 1 98.31 115 VAL B C 1
ATOM 2302 O O . VAL B 1 115 ? 7.043 21.453 5.176 1 98.31 115 VAL B O 1
ATOM 2305 N N . SER B 1 116 ? 8.438 21.109 6.941 1 98.69 116 SER B N 1
ATOM 2306 C CA . SER B 1 116 ? 7.617 20.031 7.473 1 98.69 116 SER B CA 1
ATOM 2307 C C . SER B 1 116 ? 6.242 20.531 7.902 1 98.69 116 SER B C 1
ATOM 2309 O O . SER B 1 116 ? 5.23 19.875 7.676 1 98.69 116 SER B O 1
ATOM 2311 N N . ARG B 1 117 ? 6.207 21.703 8.555 1 98.81 117 ARG B N 1
ATOM 2312 C CA . ARG B 1 117 ? 4.941 22.312 8.938 1 98.81 117 ARG B CA 1
ATOM 2313 C C . ARG B 1 117 ? 4.004 22.438 7.742 1 98.81 117 ARG B C 1
ATOM 2315 O O . ARG B 1 117 ? 2.83 22.062 7.828 1 98.81 117 ARG B O 1
ATOM 2322 N N . ASP B 1 118 ? 4.465 22.938 6.633 1 98.88 118 ASP B N 1
ATOM 2323 C CA . ASP B 1 118 ? 3.646 23.156 5.445 1 98.88 118 ASP B CA 1
ATOM 2324 C C . ASP B 1 118 ? 3.17 21.828 4.855 1 98.88 118 ASP B C 1
ATOM 2326 O O . ASP B 1 118 ? 2.059 21.75 4.324 1 98.88 118 ASP B O 1
ATOM 2330 N N . LEU B 1 119 ? 4.016 20.797 4.875 1 98.88 119 LEU B N 1
ATOM 2331 C CA . LEU B 1 119 ? 3.621 19.469 4.441 1 98.88 119 LEU B CA 1
ATOM 2332 C C . LEU B 1 119 ? 2.447 18.953 5.266 1 98.88 119 LEU B C 1
ATOM 2334 O O . LEU B 1 119 ? 1.445 18.5 4.707 1 98.88 119 LEU B O 1
ATOM 2338 N N . PHE B 1 120 ? 2.59 19.062 6.598 1 98.94 120 PHE B N 1
ATOM 2339 C CA . PHE B 1 120 ? 1.512 18.625 7.477 1 98.94 120 PHE B CA 1
ATOM 2340 C C . PHE B 1 120 ? 0.237 19.422 7.207 1 98.94 120 PHE B C 1
ATOM 2342 O O . PHE B 1 120 ? -0.861 18.859 7.223 1 98.94 120 PHE B O 1
ATOM 2349 N N . ARG B 1 121 ? 0.357 20.703 6.992 1 98.81 121 ARG B N 1
ATOM 2350 C CA . ARG B 1 121 ? -0.794 21.547 6.715 1 98.81 121 ARG B CA 1
ATOM 2351 C C . ARG B 1 121 ? -1.495 21.125 5.43 1 98.81 121 ARG B C 1
ATOM 2353 O O . ARG B 1 121 ? -2.727 21.094 5.367 1 98.81 121 ARG B O 1
ATOM 2360 N N . ARG B 1 122 ? -0.728 20.844 4.438 1 98.81 122 ARG B N 1
ATOM 2361 C CA . ARG B 1 122 ? -1.283 20.375 3.172 1 98.81 122 ARG B CA 1
ATOM 2362 C C . ARG B 1 122 ? -2.092 19.109 3.365 1 98.81 122 ARG B C 1
ATOM 2364 O O . ARG B 1 122 ? -3.203 18.984 2.846 1 98.81 122 ARG B O 1
ATOM 2371 N N . ILE B 1 123 ? -1.486 18.156 4.059 1 98.88 123 ILE B N 1
ATOM 2372 C CA . ILE B 1 123 ? -2.17 16.891 4.309 1 98.88 123 ILE B CA 1
ATOM 2373 C C . ILE B 1 123 ? -3.414 17.141 5.156 1 98.88 123 ILE B C 1
ATOM 2375 O O . ILE B 1 123 ? -4.469 16.547 4.906 1 98.88 123 ILE B O 1
ATOM 2379 N N . LEU B 1 124 ? -3.332 18.016 6.184 1 98.88 124 LEU B N 1
ATOM 2380 C CA . LEU B 1 124 ? -4.469 18.359 7.027 1 98.88 124 LEU B CA 1
ATOM 2381 C C . LEU B 1 124 ? -5.621 18.906 6.188 1 98.88 124 LEU B C 1
ATOM 2383 O O . LEU B 1 124 ? -6.773 18.516 6.379 1 98.88 124 LEU B O 1
ATOM 2387 N N . ASP B 1 125 ? -5.309 19.797 5.297 1 98.75 125 ASP B N 1
ATOM 2388 C CA . ASP B 1 125 ? -6.32 20.375 4.414 1 98.75 125 ASP B CA 1
ATOM 2389 C C . ASP B 1 125 ? -7.035 19.281 3.619 1 98.75 125 ASP B C 1
ATOM 2391 O O . ASP B 1 125 ? -8.266 19.281 3.527 1 98.75 125 ASP B O 1
ATOM 2395 N N . SER B 1 126 ? -6.297 18.391 3.082 1 98.69 126 SER B N 1
ATOM 2396 C CA . SER B 1 126 ? -6.852 17.266 2.332 1 98.69 126 SER B CA 1
ATOM 2397 C C . SER B 1 126 ? -7.73 16.391 3.217 1 98.69 126 SER B C 1
ATOM 2399 O O . SER B 1 126 ? -8.844 16.031 2.828 1 98.69 126 SER B O 1
ATOM 2401 N N . GLU B 1 127 ? -7.211 16.047 4.43 1 98.62 127 GLU B N 1
ATOM 2402 C CA . GLU B 1 127 ? -7.969 15.188 5.336 1 98.62 127 GLU B CA 1
ATOM 2403 C C . GLU B 1 127 ? -9.281 15.852 5.75 1 98.62 127 GLU B C 1
ATOM 2405 O O . GLU B 1 127 ? -10.305 15.172 5.902 1 98.62 127 GLU B O 1
ATOM 2410 N N . GLU B 1 128 ? -9.273 17.141 6.02 1 98.62 128 GLU B N 1
ATOM 2411 C CA . GLU B 1 128 ? -10.508 17.859 6.336 1 98.62 128 GLU B CA 1
ATOM 2412 C C . GLU B 1 128 ? -11.5 17.781 5.176 1 98.62 128 GLU B C 1
ATOM 2414 O O . GLU B 1 128 ? -12.703 17.688 5.391 1 98.62 128 GLU B O 1
ATOM 2419 N N . GLU B 1 129 ? -11 17.875 3.973 1 98.44 129 GLU B N 1
ATOM 2420 C CA . GLU B 1 129 ? -11.867 17.719 2.807 1 98.44 129 GLU B CA 1
ATOM 2421 C C . GLU B 1 129 ? -12.461 16.312 2.756 1 98.44 129 GLU B C 1
ATOM 2423 O O . GLU B 1 129 ? -13.625 16.141 2.379 1 98.44 129 GLU B O 1
ATOM 2428 N N . HIS B 1 130 ? -11.656 15.25 3.068 1 98.56 130 HIS B N 1
ATOM 2429 C CA . HIS B 1 130 ? -12.18 13.891 3.146 1 98.56 130 HIS B CA 1
ATOM 2430 C C . HIS B 1 130 ? -13.305 13.789 4.168 1 98.56 130 HIS B C 1
ATOM 2432 O O . HIS B 1 130 ? -14.352 13.195 3.891 1 98.56 130 HIS B O 1
ATOM 2438 N N . VAL B 1 131 ? -13.062 14.398 5.355 1 98.69 131 VAL B N 1
ATOM 2439 C CA . VAL B 1 131 ? -14.07 14.398 6.41 1 98.69 131 VAL B CA 1
ATOM 2440 C C . VAL B 1 131 ? -15.352 15.055 5.898 1 98.69 131 VAL B C 1
ATOM 2442 O O . VAL B 1 131 ? -16.438 14.484 6.023 1 98.69 131 VAL B O 1
ATOM 2445 N N . ASP B 1 132 ? -15.25 16.219 5.316 1 98.56 132 ASP B N 1
ATOM 2446 C CA . ASP B 1 132 ? -16.391 16.969 4.805 1 98.56 132 ASP B CA 1
ATOM 2447 C C . ASP B 1 132 ? -17.156 16.156 3.771 1 98.56 132 ASP B C 1
ATOM 2449 O O . ASP B 1 132 ? -18.391 16.094 3.811 1 98.56 132 ASP B O 1
ATOM 2453 N N . THR B 1 133 ? -16.422 15.555 2.838 1 98.5 133 THR B N 1
ATOM 2454 C CA . THR B 1 133 ? -17.031 14.742 1.784 1 98.5 133 THR B CA 1
ATOM 2455 C C . THR B 1 133 ? -17.797 13.562 2.377 1 98.5 133 THR B C 1
ATOM 2457 O O . THR B 1 133 ? -18.922 13.289 1.975 1 98.5 133 THR B O 1
ATOM 2460 N N . LEU B 1 134 ? -17.188 12.875 3.352 1 98.75 134 LEU B N 1
ATOM 2461 C CA . LEU B 1 134 ? -17.828 11.719 3.979 1 98.75 134 LEU B CA 1
ATOM 2462 C C . LEU B 1 134 ? -19.047 12.141 4.781 1 98.75 134 LEU B C 1
ATOM 2464 O O . LEU B 1 134 ? -20.078 11.469 4.742 1 98.75 134 LEU B O 1
ATOM 2468 N N . GLU B 1 135 ? -18.953 13.266 5.543 1 98.56 135 GLU B N 1
ATOM 2469 C CA . GLU B 1 135 ? -20.094 13.781 6.273 1 98.56 135 GLU B CA 1
ATOM 2470 C C . GLU B 1 135 ? -21.25 14.117 5.328 1 98.56 135 GLU B C 1
ATOM 2472 O O . GLU B 1 135 ? -22.406 13.867 5.645 1 98.56 135 GLU B O 1
ATOM 2477 N N . ARG B 1 136 ? -20.969 14.703 4.188 1 98.44 136 ARG B N 1
ATOM 2478 C CA . ARG B 1 136 ? -21.969 15.016 3.18 1 98.44 136 ARG B CA 1
ATOM 2479 C C . ARG B 1 136 ? -22.719 13.75 2.738 1 98.44 136 ARG B C 1
ATOM 2481 O O . ARG B 1 136 ? -23.922 13.789 2.477 1 98.44 136 ARG B O 1
ATOM 2488 N N . GLN B 1 137 ? -21.938 12.594 2.566 1 98.5 137 GLN B N 1
ATOM 2489 C CA . GLN B 1 137 ? -22.594 11.344 2.209 1 98.5 137 GLN B CA 1
ATOM 2490 C C . GLN B 1 137 ? -23.641 10.953 3.248 1 98.5 137 GLN B C 1
ATOM 2492 O O . GLN B 1 137 ? -24.734 10.5 2.896 1 98.5 137 GLN B O 1
ATOM 2497 N N . PHE B 1 138 ? -23.281 11.156 4.543 1 98.5 138 PHE B N 1
ATOM 2498 C CA . PHE B 1 138 ? -24.234 10.828 5.602 1 98.5 138 PHE B CA 1
ATOM 2499 C C . PHE B 1 138 ? -25.438 11.758 5.555 1 98.5 138 PHE B C 1
ATOM 2501 O O . PHE B 1 138 ? -26.562 11.344 5.836 1 98.5 138 PHE B O 1
ATOM 2508 N N . GLU B 1 139 ? -25.219 13.031 5.262 1 98.38 139 GLU B N 1
ATOM 2509 C CA . GLU B 1 139 ? -26.344 13.945 5.082 1 98.38 139 GLU B CA 1
ATOM 2510 C C . GLU B 1 139 ? -27.25 13.484 3.953 1 98.38 139 GLU B C 1
ATOM 2512 O O . GLU B 1 139 ? -28.484 13.555 4.074 1 98.38 139 GLU B O 1
ATOM 2517 N N . MET B 1 140 ? -26.641 13.055 2.848 1 98.06 140 MET B N 1
ATOM 2518 C CA . MET B 1 140 ? -27.422 12.539 1.721 1 98.06 140 MET B CA 1
ATOM 2519 C C . MET B 1 140 ? -28.25 11.336 2.137 1 98.06 140 MET B C 1
ATOM 2521 O O . MET B 1 140 ? -29.422 11.234 1.781 1 98.06 140 MET B O 1
ATOM 2525 N N . ILE B 1 141 ? -27.609 10.43 2.879 1 98.38 141 ILE B N 1
ATOM 2526 C CA . ILE B 1 141 ? -28.328 9.266 3.383 1 98.38 141 ILE B CA 1
ATOM 2527 C C . ILE B 1 141 ? -29.516 9.719 4.238 1 98.38 141 ILE B C 1
ATOM 2529 O O . ILE B 1 141 ? -30.609 9.172 4.129 1 98.38 141 ILE B O 1
ATOM 2533 N N . GLY B 1 142 ? -29.281 10.734 5.117 1 98.12 142 GLY B N 1
ATOM 2534 C CA . GLY B 1 142 ? -30.359 11.289 5.93 1 98.12 142 GLY B CA 1
ATOM 2535 C C . GLY B 1 142 ? -31.5 11.859 5.105 1 98.12 142 GLY B C 1
ATOM 2536 O O . GLY B 1 142 ? -32.656 11.734 5.48 1 98.12 142 GLY B O 1
ATOM 2537 N N . ARG B 1 143 ? -31.219 12.391 3.969 1 97.94 143 ARG B N 1
ATOM 2538 C CA . ARG B 1 143 ? -32.188 13.07 3.127 1 97.94 143 ARG B CA 1
ATOM 2539 C C . ARG B 1 143 ? -32.969 12.07 2.281 1 97.94 143 ARG B C 1
ATOM 2541 O O . ARG B 1 143 ? -34.188 12.258 2.035 1 97.94 143 ARG B O 1
ATOM 2548 N N . MET B 1 144 ? -32.312 10.977 1.819 1 98 144 MET B N 1
ATOM 2549 C CA . MET B 1 144 ? -32.969 10.172 0.789 1 98 144 MET B CA 1
ATOM 2550 C C . MET B 1 144 ? -33.188 8.742 1.264 1 98 144 MET B C 1
ATOM 2552 O O . MET B 1 144 ? -33.906 7.969 0.629 1 98 144 MET B O 1
ATOM 2556 N N . GLY B 1 145 ? -32.625 8.383 2.449 1 98.19 145 GLY B N 1
ATOM 2557 C CA . GLY B 1 145 ? -32.656 7.012 2.936 1 98.19 145 GLY B CA 1
ATOM 2558 C C . GLY B 1 145 ? -31.578 6.133 2.346 1 98.19 145 GLY B C 1
ATOM 2559 O O . GLY B 1 145 ? -31.172 6.332 1.202 1 98.19 145 GLY B O 1
ATOM 2560 N N . ILE B 1 146 ? -31.109 5.168 3.115 1 97.88 146 ILE B N 1
ATOM 2561 C CA . ILE B 1 146 ? -29.938 4.363 2.777 1 97.88 146 ILE B CA 1
ATOM 2562 C C . ILE B 1 146 ? -30.188 3.598 1.483 1 97.88 146 ILE B C 1
ATOM 2564 O O . ILE B 1 146 ? -29.281 3.42 0.667 1 97.88 146 ILE B O 1
ATOM 2568 N N . GLU B 1 147 ? -31.453 3.107 1.234 1 97.81 147 GLU B N 1
ATOM 2569 C CA . GLU B 1 147 ? -31.766 2.328 0.04 1 97.81 147 GLU B CA 1
ATOM 2570 C C . GLU B 1 147 ? -31.625 3.174 -1.223 1 97.81 147 GLU B C 1
ATOM 2572 O O . GLU B 1 147 ? -31.047 2.727 -2.213 1 97.81 147 GLU B O 1
ATOM 2577 N N . ASN B 1 148 ? -32.156 4.352 -1.198 1 97.88 148 ASN B N 1
ATOM 2578 C CA . ASN B 1 148 ? -32.031 5.262 -2.332 1 97.88 148 ASN B CA 1
ATOM 2579 C C . ASN B 1 148 ? -30.594 5.727 -2.547 1 97.88 148 ASN B C 1
ATOM 2581 O O . ASN B 1 148 ? -30.172 5.906 -3.688 1 97.88 148 ASN B O 1
ATOM 2585 N N . TYR B 1 149 ? -29.969 5.984 -1.451 1 98.12 149 TYR B N 1
ATOM 2586 C CA . TYR B 1 149 ? -28.562 6.359 -1.529 1 98.12 149 TYR B CA 1
ATOM 2587 C C . TYR B 1 149 ? -27.75 5.281 -2.242 1 98.12 149 TYR B C 1
ATOM 2589 O O . TYR B 1 149 ? -26.969 5.582 -3.146 1 98.12 149 TYR B O 1
ATOM 2597 N N . VAL B 1 150 ? -27.891 4.047 -1.833 1 97.75 150 VAL B N 1
ATOM 2598 C CA . VAL B 1 150 ? -27.172 2.93 -2.443 1 97.75 150 VAL B CA 1
ATOM 2599 C C . VAL B 1 150 ? -27.516 2.848 -3.93 1 97.75 150 VAL B C 1
ATOM 2601 O O . VAL B 1 150 ? -26.641 2.615 -4.762 1 97.75 150 VAL B O 1
ATOM 2604 N N . GLN B 1 151 ? -28.766 3.027 -4.246 1 96.69 151 GLN B N 1
ATOM 2605 C CA . GLN B 1 151 ? -29.172 3.033 -5.645 1 96.69 151 GLN B CA 1
ATOM 2606 C C . GLN B 1 151 ? -28.453 4.125 -6.426 1 96.69 151 GLN B C 1
ATOM 2608 O O . GLN B 1 151 ? -27.969 3.885 -7.535 1 96.69 151 GLN B O 1
ATOM 2613 N N . LEU B 1 152 ? -28.422 5.324 -5.867 1 95.5 152 LEU B N 1
ATOM 2614 C CA . LEU B 1 152 ? -27.75 6.457 -6.492 1 95.5 152 LEU B CA 1
ATOM 2615 C C . LEU B 1 152 ? -26.281 6.137 -6.75 1 95.5 152 LEU B C 1
ATOM 2617 O O . LEU B 1 152 ? -25.719 6.559 -7.766 1 95.5 152 LEU B O 1
ATOM 2621 N N . GLN B 1 153 ? -25.703 5.367 -5.809 1 96.19 153 GLN B N 1
ATOM 2622 C CA . GLN B 1 153 ? -24.266 5.105 -5.824 1 96.19 153 GLN B CA 1
ATOM 2623 C C . GLN B 1 153 ? -23.953 3.836 -6.605 1 96.19 153 GLN B C 1
ATOM 2625 O O . GLN B 1 153 ? -22.797 3.406 -6.656 1 96.19 153 GLN B O 1
ATOM 2630 N N . SER B 1 154 ? -24.875 3.213 -7.199 1 93.12 154 SER B N 1
ATOM 2631 C CA . SER B 1 154 ? -24.703 1.971 -7.945 1 93.12 154 SER B CA 1
ATOM 2632 C C . SER B 1 154 ? -24.812 2.211 -9.445 1 93.12 154 SER B C 1
ATOM 2634 O O . SER B 1 154 ? -25.297 3.258 -9.883 1 93.12 154 SER B O 1
ATOM 2636 N N . ARG B 1 155 ? -24.141 1.376 -10.164 1 88.38 155 ARG B N 1
ATOM 2637 C CA . ARG B 1 155 ? -24.297 1.408 -11.609 1 88.38 155 ARG B CA 1
ATOM 2638 C C . ARG B 1 155 ? -25.203 0.279 -12.086 1 88.38 155 ARG B C 1
ATOM 2640 O O . ARG B 1 155 ? -25.141 -0.838 -11.57 1 88.38 155 ARG B O 1
ATOM 2647 N N . PRO B 1 156 ? -26.078 0.703 -13.117 1 84.56 156 PRO B N 1
ATOM 2648 C CA . PRO B 1 156 ? -26.891 -0.375 -13.688 1 84.56 156 PRO B CA 1
ATOM 2649 C C . PRO B 1 156 ? -26.047 -1.438 -14.398 1 84.56 156 PRO B C 1
ATOM 2651 O O . PRO B 1 156 ? -24.875 -1.191 -14.727 1 84.56 156 PRO B O 1
ATOM 2654 N N . ALA B 1 157 ? -26.578 -2.613 -14.453 1 80.69 157 ALA B N 1
ATOM 2655 C CA . ALA B 1 157 ? -25.891 -3.789 -14.969 1 80.69 157 ALA B CA 1
ATOM 2656 C C . ALA B 1 157 ? -25.266 -3.51 -16.328 1 80.69 157 ALA B C 1
ATOM 2658 O O . ALA B 1 157 ? -24.172 -4.004 -16.641 1 80.69 157 ALA B O 1
ATOM 2659 N N . ASN B 1 158 ? -25.859 -2.711 -17.094 1 74.62 158 ASN B N 1
ATOM 2660 C CA . ASN B 1 158 ? -25.391 -2.473 -18.453 1 74.62 158 ASN B CA 1
ATOM 2661 C C . ASN B 1 158 ? -24.203 -1.524 -18.484 1 74.62 158 ASN B C 1
ATOM 2663 O O . ASN B 1 158 ? -23.516 -1.413 -19.5 1 74.62 158 ASN B O 1
ATOM 2667 N N . GLU B 1 159 ? -24.031 -0.869 -17.453 1 68.31 159 GLU B N 1
ATOM 2668 C CA . GLU B 1 159 ? -22.906 0.053 -17.375 1 68.31 159 GLU B CA 1
ATOM 2669 C C . GLU B 1 159 ? -21.75 -0.555 -16.578 1 68.31 159 GLU B C 1
ATOM 2671 O O . GLU B 1 159 ? -20.766 0.127 -16.266 1 68.31 159 GLU B O 1
ATOM 2676 N N . GLU B 1 160 ? -22.031 -1.738 -16.078 1 62.5 160 GLU B N 1
ATOM 2677 C CA . GLU B 1 160 ? -21.016 -2.434 -15.281 1 62.5 160 GLU B CA 1
ATOM 2678 C C . GLU B 1 160 ? -19.859 -2.91 -16.156 1 62.5 160 GLU B C 1
ATOM 2680 O O . GLU B 1 160 ? -18.797 -3.252 -15.641 1 62.5 160 GLU B O 1
ATOM 2685 N N . ILE B 1 161 ? -20.047 -2.781 -17.469 1 49.91 161 ILE B N 1
ATOM 2686 C CA . ILE B 1 161 ? -19.047 -3.32 -18.391 1 49.91 161 ILE B CA 1
ATOM 2687 C C . ILE B 1 161 ? -17.953 -2.285 -18.625 1 49.91 161 ILE B C 1
ATOM 2689 O O . ILE B 1 161 ? -18.25 -1.117 -18.906 1 49.91 161 ILE B O 1
#

InterPro domains:
  IPR002024 Bacterioferritin [PIRSF002560] (1-154)
  IPR002024 Bacterioferritin [PR00601] (3-22)
  IPR002024 Bacterioferritin [PR00601] (23-43)
  IPR002024 Bacterioferritin [PR00601] (44-64)
  IPR002024 Bacterioferritin [PR00601] (65-85)
  IPR002024 Bacterioferritin [PR00601] (86-106)
  IPR002024 Bacterioferritin [PR00601] (107-127)
  IPR002024 Bacterioferritin [PR00601] (128-149)
  IPR002024 Bacterioferritin [TIGR00754] (1-153)
  IPR002024 Bacterioferritin [cd00907] (3-154)
  IPR008331 Ferritin/DPS domain [PF00210] (8-143)
  IPR009040 Ferritin-like diiron domain [PS50905] (1-145)
  IPR009078 Ferritin-like superfamily [SSF47240] (1-154)
  IPR012347 Ferritin-like [G3DSA:1.20.1260.10] (1-157)

Foldseek 3Di:
DADDPVLLVLLLVLLQLLLQLLVLLQVVLVVCLVVQLNLVSVVSNVSSVVSVVLNVVSQVVCVVNVHHHDNPHHDDHQHDPDPLSSLVSSLVSLVVSQVSLVVSLVVCVVVVVVVSNVSSVVVNVVSVVSNVVSVVLVVVCVVPNPVVSSVVSGDPPVVSD/DADDPVLLVLLLVLLQLLLQLLVLLQVVLVVCVVVQLNLVSVVSNVSSVVSVVLNVVSQVVCVVNVHHHDNPHHDDHQHDPDPLSSLVSSLVSLVVSQVSLVVSLVVCVVVVVVVSNVSSVVVNVVSVVSNVVSVVLVVVCVVPNPVVSSVVSGDPPVVSD

Organism: NCBI:txid2759526